Protein AF-A0A318JV17-F1 (afdb_monomer_lite)

Secondary structure (DSSP, 8-state):
---HHHHHS-SS----------TTGGGSTTS-SSPP----HHHHHHHHHHHHHHHHHHTT--------TT--THHHHHHHHHHHHHHHHHHHHHHHHHHHHHHHHHHHHHHHHHHHHHHHHHHHHHHHHHHHHHHH-TTS-HHHHHHHHHHHHHHHHHHHHHHHHHHHHHHHHHHHHHHHHHHHHHHHHHHHHHHTHHHHTSPPPPSS------HHHHHHHHHHHHHHTT--TTSPPPPEEETTEEE--SEEETTTTEEEEEE-SSBSGGGHHHHHHHHHHHHHTT-EEEEEEETTPBPPHHHHHHHHTTSSEEEEE--S--PPTT-------PPTT----GGG--TT---S----

Foldseek 3Di:
DDPPLCVQAPLDDDLFFPLDDAPQVVLQVVLAQADPPGGDLVVLLVLLVVLLVLLVVLPPDDDDDDDDPPDDQVVVLVVLLVVLVSVLSNLSSVLSNLSSVLSNVLSVLSVVLSVVLNVLSVVLVVVLVVLVVVLPDPPDDPVNNVVSVVVNVVSSNVSNVVNNVSVVVSVVSNVVSVVVSVVSVLVSLLSCQKNCQQQFQHGRAFLAFDDDDDPVSVVVLQCLLCVSNSAHQPDDFDWDDFPNDIATFSDQDPVSLETEHEDAGQECPVPLVNLVRVLVRSVVVSHAYEYEYAQNYHYDPSRVVCVVSVSYHYHHHNSDRLEDPPDDRDHDRDRVPDTADPQQSPSNGDHYGDDD

Radius of gyration: 26.36 Å; chains: 1; bounding box: 74×35×84 Å

pLDDT: mean 78.79, std 13.25, range [27.38, 96.31]

Organism: NCBI:txid228006

InterPro domains:
  IPR028903 Tox-REase-7 domain [PF15649] (222-302)

Structure (mmCIF, N/CA/C/O backbone):
data_AF-A0A318JV17-F1
#
_entry.id   AF-A0A318JV17-F1
#
loop_
_atom_site.group_PDB
_atom_site.id
_atom_site.type_symbol
_atom_site.label_atom_id
_atom_site.label_alt_id
_atom_site.label_comp_id
_atom_site.label_asym_id
_atom_site.label_entity_id
_atom_site.label_seq_id
_atom_site.pdbx_PDB_ins_code
_atom_site.Cartn_x
_atom_site.Cartn_y
_atom_site.Cartn_z
_atom_site.occupancy
_atom_site.B_iso_or_equiv
_atom_site.auth_seq_id
_atom_site.auth_comp_id
_atom_site.auth_asym_id
_atom_site.auth_atom_id
_atom_site.pdbx_PDB_model_num
ATOM 1 N N . MET A 1 1 ? 16.901 -18.834 -11.565 1.00 27.38 1 MET A N 1
ATOM 2 C CA . MET A 1 1 ? 16.534 -18.199 -12.847 1.00 27.38 1 MET A CA 1
ATOM 3 C C . MET A 1 1 ? 15.272 -17.386 -12.617 1.00 27.38 1 MET A C 1
ATOM 5 O O . MET A 1 1 ? 14.191 -17.953 -12.588 1.00 27.38 1 MET A O 1
ATOM 9 N N . THR A 1 2 ? 15.407 -16.090 -12.369 1.00 33.44 2 THR A N 1
ATOM 10 C CA . THR A 1 2 ? 14.304 -15.121 -12.347 1.00 33.44 2 THR A CA 1
ATOM 11 C C . THR A 1 2 ? 14.240 -14.525 -13.750 1.00 33.44 2 THR A C 1
ATOM 13 O O . THR A 1 2 ? 15.119 -13.755 -14.125 1.00 33.44 2 THR A O 1
ATOM 16 N N . SER A 1 3 ? 13.298 -14.969 -14.589 1.00 34.69 3 SER A N 1
ATOM 17 C CA . SER A 1 3 ? 13.118 -14.337 -15.902 1.00 34.69 3 SER A CA 1
ATOM 18 C C . SER A 1 3 ? 12.600 -12.911 -15.704 1.00 34.69 3 SER A C 1
ATOM 20 O O . SER A 1 3 ? 11.792 -12.668 -14.809 1.00 34.69 3 SER A O 1
ATOM 22 N N . LEU A 1 4 ? 13.032 -11.984 -16.564 1.00 31.88 4 LEU A N 1
ATOM 23 C CA . LEU A 1 4 ? 12.562 -10.589 -16.629 1.00 31.88 4 LEU A CA 1
ATOM 24 C C . LEU A 1 4 ? 11.020 -10.471 -16.579 1.00 31.88 4 LEU A C 1
ATOM 26 O O . LEU A 1 4 ? 10.471 -9.493 -16.086 1.00 31.88 4 LEU A O 1
ATOM 30 N N . GLN A 1 5 ? 10.333 -11.509 -17.063 1.00 34.00 5 GLN A N 1
ATOM 31 C CA . GLN A 1 5 ? 8.880 -11.657 -17.074 1.00 34.00 5 GLN A CA 1
ATOM 32 C C . GLN A 1 5 ? 8.249 -11.666 -15.667 1.00 34.00 5 GLN A C 1
ATOM 34 O O . GLN A 1 5 ? 7.179 -11.094 -15.493 1.00 34.00 5 GLN A O 1
ATOM 39 N N . TYR A 1 6 ? 8.911 -12.256 -14.659 1.00 31.22 6 TYR A N 1
ATOM 40 C CA . TYR A 1 6 ? 8.431 -12.249 -13.265 1.00 31.22 6 TYR A CA 1
ATOM 41 C C . TYR A 1 6 ? 8.595 -10.884 -12.585 1.00 31.22 6 TYR A C 1
ATOM 43 O O . TYR A 1 6 ? 7.881 -10.593 -11.631 1.00 31.22 6 TYR A O 1
ATOM 51 N N . SER A 1 7 ? 9.545 -10.065 -13.047 1.00 40.84 7 SER A N 1
ATOM 52 C CA . SER A 1 7 ? 9.836 -8.750 -12.463 1.00 40.84 7 SER A CA 1
ATOM 53 C C . SER A 1 7 ? 8.902 -7.647 -12.964 1.00 40.84 7 SER A C 1
ATOM 55 O O . SER A 1 7 ? 8.766 -6.635 -12.289 1.00 40.84 7 SER A O 1
ATOM 57 N N . LEU A 1 8 ? 8.263 -7.835 -14.124 1.00 42.41 8 LEU A N 1
ATOM 58 C CA . LEU A 1 8 ? 7.312 -6.874 -14.695 1.00 42.41 8 LEU A CA 1
ATOM 59 C C . LEU A 1 8 ? 5.854 -7.172 -14.320 1.00 42.41 8 LEU A C 1
ATOM 61 O O . LEU A 1 8 ? 5.025 -6.269 -14.374 1.00 42.41 8 LEU A O 1
ATOM 65 N N . HIS A 1 9 ? 5.540 -8.422 -13.965 1.00 52.94 9 HIS A N 1
ATOM 66 C CA . HIS A 1 9 ? 4.174 -8.886 -13.709 1.00 52.94 9 HIS A CA 1
ATOM 67 C C . HIS A 1 9 ? 4.145 -9.696 -12.406 1.00 52.94 9 HIS A C 1
ATOM 69 O O . HIS A 1 9 ? 4.484 -10.888 -12.413 1.00 52.94 9 HIS A O 1
ATOM 75 N N . PRO A 1 10 ? 3.810 -9.070 -11.265 1.00 53.72 10 PRO A N 1
ATOM 76 C CA . PRO A 1 10 ? 3.829 -9.749 -9.979 1.00 53.72 10 PRO A CA 1
ATOM 77 C C . PRO A 1 10 ? 2.825 -10.908 -9.973 1.00 53.72 10 PRO A C 1
ATOM 79 O O . PRO A 1 10 ? 1.622 -10.723 -10.065 1.00 53.72 10 PRO A O 1
ATOM 82 N N . THR A 1 11 ? 3.311 -12.141 -9.817 1.00 50.34 11 THR A N 1
ATOM 83 C CA . THR A 1 11 ? 2.451 -13.349 -9.763 1.00 50.34 11 THR A CA 1
ATOM 84 C C . THR A 1 11 ? 1.651 -13.478 -8.462 1.00 50.34 11 THR A C 1
ATOM 86 O O . THR A 1 11 ? 0.814 -14.370 -8.313 1.00 50.34 11 THR A O 1
ATOM 89 N N . ARG A 1 12 ? 1.917 -12.597 -7.492 1.00 54.53 12 ARG A N 1
ATOM 90 C CA . ARG A 1 12 ? 1.188 -12.466 -6.233 1.00 54.53 12 ARG A CA 1
ATOM 91 C C . ARG A 1 12 ? 0.927 -10.989 -5.995 1.00 54.53 12 ARG A C 1
ATOM 93 O O . ARG A 1 12 ? 1.867 -10.203 -5.950 1.00 54.53 12 ARG A O 1
ATOM 100 N N . LEU A 1 13 ? -0.343 -10.646 -5.838 1.00 63.69 13 LEU A N 1
ATOM 101 C CA . LEU A 1 13 ? -0.753 -9.307 -5.452 1.00 63.69 13 LEU A CA 1
ATOM 102 C C . LEU A 1 13 ? -0.471 -9.094 -3.970 1.00 63.69 13 LEU A C 1
ATOM 104 O O . LEU A 1 13 ? -0.583 -10.031 -3.176 1.00 63.69 13 LEU A O 1
ATOM 108 N N . CYS A 1 14 ? -0.103 -7.868 -3.608 1.00 60.28 14 CYS A N 1
ATOM 109 C CA . CYS A 1 14 ? 0.090 -7.495 -2.216 1.00 60.28 14 CYS A CA 1
ATOM 110 C C . CYS A 1 14 ? -1.239 -7.617 -1.462 1.00 60.28 14 CYS A C 1
ATOM 112 O O . CYS A 1 14 ? -2.188 -6.874 -1.698 1.00 60.28 14 CYS A O 1
ATOM 114 N N . ASN A 1 15 ? -1.289 -8.562 -0.538 1.00 64.19 15 ASN A N 1
ATOM 115 C CA . ASN A 1 15 ? -2.298 -8.702 0.496 1.00 64.19 15 ASN A CA 1
ATOM 116 C C . ASN A 1 15 ? -1.754 -8.021 1.757 1.00 64.19 15 ASN A C 1
ATOM 118 O O . ASN A 1 15 ? -0.864 -8.552 2.426 1.00 64.19 15 ASN A O 1
ATOM 122 N N . GLY A 1 16 ? -2.238 -6.796 1.990 1.00 60.03 16 GLY A N 1
ATOM 123 C CA . GLY A 1 16 ? -1.674 -5.866 2.971 1.00 60.03 16 GLY A CA 1
ATOM 124 C C . GLY A 1 16 ? -2.003 -6.196 4.425 1.00 60.03 16 GLY A C 1
ATOM 125 O O . GLY A 1 16 ? -1.169 -5.939 5.287 1.00 60.03 16 GLY A O 1
ATOM 126 N N . GLY A 1 17 ? -3.167 -6.794 4.684 1.00 71.00 17 GLY A N 1
ATOM 127 C CA . GLY A 1 17 ? -3.666 -7.101 6.025 1.00 71.00 17 GLY A CA 1
ATOM 128 C C . GLY A 1 17 ? -3.509 -8.564 6.437 1.00 71.00 17 GLY A C 1
ATOM 129 O O . GLY A 1 17 ? -3.300 -9.452 5.604 1.00 71.00 17 GLY A O 1
ATOM 130 N N . ILE A 1 18 ? -3.633 -8.808 7.738 1.00 78.31 18 ILE A N 1
ATOM 131 C CA . ILE A 1 18 ? -3.744 -10.141 8.346 1.00 78.31 18 ILE A CA 1
ATOM 132 C C . ILE A 1 18 ? -5.191 -10.478 8.734 1.00 78.31 18 ILE A C 1
ATOM 134 O O . ILE A 1 18 ? -5.446 -11.572 9.240 1.00 78.31 18 ILE A O 1
ATOM 138 N N . GLY A 1 19 ? -6.139 -9.569 8.475 1.00 74.62 19 GLY A N 1
ATOM 139 C CA . GLY A 1 19 ? -7.545 -9.727 8.831 1.00 74.62 19 GLY A CA 1
ATOM 140 C C . GLY A 1 19 ? -7.768 -9.702 10.339 1.00 74.62 19 GLY A C 1
ATOM 141 O O . GLY A 1 19 ? -8.712 -10.330 10.825 1.00 74.62 19 GLY A O 1
ATOM 142 N N . ASP A 1 20 ? -6.874 -9.050 11.087 1.00 81.00 20 ASP A N 1
ATOM 143 C CA . ASP A 1 20 ? -6.968 -8.986 12.538 1.00 81.00 20 ASP A CA 1
ATOM 144 C C . ASP A 1 20 ? -7.787 -7.789 13.015 1.00 81.00 20 ASP A C 1
ATOM 146 O O . ASP A 1 20 ? -8.029 -6.825 12.295 1.00 81.00 20 ASP A O 1
ATOM 150 N N . LEU A 1 21 ? -8.234 -7.871 14.262 1.00 84.06 21 LEU A N 1
ATOM 151 C CA . LEU A 1 21 ? -8.866 -6.775 14.975 1.00 84.06 21 LEU A CA 1
ATOM 152 C C . LEU A 1 21 ? -8.289 -6.770 16.394 1.00 84.06 21 LEU A C 1
ATOM 154 O O . LEU A 1 21 ? -8.067 -7.852 16.948 1.00 84.06 21 LEU A O 1
ATOM 158 N N . PRO A 1 22 ? -8.050 -5.604 17.015 1.00 86.50 22 PRO A N 1
ATOM 159 C CA . PRO A 1 22 ? -7.553 -5.563 18.378 1.00 86.50 22 PRO A CA 1
ATOM 160 C C . PRO A 1 22 ? -8.501 -6.273 19.333 1.00 86.50 22 PRO A C 1
ATOM 162 O O . PRO A 1 22 ? -9.722 -6.081 19.290 1.00 86.50 22 PRO A O 1
ATOM 165 N N . ASP A 1 23 ? -7.932 -7.023 20.273 1.00 84.81 23 ASP A N 1
ATOM 166 C CA . ASP A 1 23 ? -8.695 -7.497 21.417 1.00 84.81 23 ASP A CA 1
ATOM 167 C C . ASP A 1 23 ? -9.403 -6.309 22.080 1.00 84.81 23 ASP A C 1
ATOM 169 O O . ASP A 1 23 ? -8.802 -5.258 22.311 1.00 84.81 23 ASP A O 1
ATOM 173 N N . ARG A 1 24 ? -10.675 -6.497 22.442 1.00 92.38 24 ARG A N 1
ATOM 174 C CA . ARG A 1 24 ? -11.523 -5.479 23.090 1.00 92.38 24 ARG A CA 1
ATOM 175 C C . ARG A 1 24 ? -11.955 -4.318 22.192 1.00 92.38 24 ARG A C 1
ATOM 177 O O . ARG A 1 24 ? -12.486 -3.336 22.709 1.00 92.38 24 ARG A O 1
ATOM 184 N N . TRP A 1 25 ? -11.842 -4.445 20.867 1.00 91.12 25 TRP A N 1
ATOM 185 C CA . TRP A 1 25 ? -12.407 -3.464 19.928 1.00 91.12 25 TRP A CA 1
ATOM 186 C C . TRP A 1 25 ? -13.901 -3.176 20.173 1.00 91.12 25 TRP A C 1
ATOM 188 O O . TRP A 1 25 ? -14.344 -2.036 20.053 1.00 91.12 25 TRP A O 1
ATOM 198 N N . TYR A 1 26 ? -14.664 -4.174 20.644 1.00 91.12 26 TYR A N 1
ATOM 199 C CA . TYR A 1 26 ? -16.076 -4.029 21.038 1.00 91.12 26 TYR A CA 1
ATOM 200 C C . TYR A 1 26 ? -16.328 -2.922 22.080 1.00 91.12 26 TYR A C 1
ATOM 202 O O . TYR A 1 26 ? -17.452 -2.441 22.216 1.00 91.12 26 TYR A O 1
ATOM 210 N N . LEU A 1 27 ? -15.311 -2.503 22.846 1.00 91.88 27 LEU A N 1
ATOM 211 C CA . LEU A 1 27 ? -15.448 -1.417 23.819 1.00 91.88 27 LEU A CA 1
ATOM 212 C C . LEU A 1 27 ? -15.689 -0.064 23.158 1.00 91.88 27 LEU A C 1
ATOM 214 O O . LEU A 1 27 ? -16.311 0.796 23.782 1.00 91.88 27 LEU A O 1
ATOM 218 N N . ILE A 1 28 ? -15.206 0.115 21.931 1.00 93.12 28 ILE A N 1
ATOM 219 C CA . ILE A 1 28 ? -15.276 1.372 21.186 1.00 93.12 28 ILE A CA 1
ATOM 220 C C . ILE A 1 28 ? -16.127 1.252 19.920 1.00 93.12 28 ILE A C 1
ATOM 222 O O . ILE A 1 28 ? -16.184 2.193 19.136 1.00 93.12 28 ILE A O 1
ATOM 226 N N . GLU A 1 29 ? -16.815 0.129 19.713 1.00 89.31 29 GLU A N 1
ATOM 227 C CA . GLU A 1 29 ? -17.660 -0.082 18.538 1.00 89.31 29 GLU A CA 1
ATOM 228 C C . GLU A 1 29 ? -18.720 1.029 18.423 1.00 89.31 29 GLU A C 1
ATOM 230 O O . GLU A 1 29 ? -19.383 1.393 19.403 1.00 89.31 29 GLU A O 1
ATOM 235 N N . GLY A 1 30 ? -18.809 1.635 17.234 1.00 88.06 30 GLY A N 1
ATOM 236 C CA . GLY A 1 30 ? -19.649 2.809 16.968 1.00 88.06 30 GLY A CA 1
ATOM 237 C C . GLY A 1 30 ? -19.140 4.136 17.555 1.00 88.06 30 GLY A C 1
ATOM 238 O O . GLY A 1 30 ? -19.854 5.134 17.487 1.00 88.06 30 GLY A O 1
ATOM 239 N N . ARG A 1 31 ? -17.934 4.166 18.140 1.00 90.38 31 ARG A N 1
ATOM 240 C CA . ARG A 1 31 ? -17.317 5.343 18.794 1.00 90.38 31 ARG A CA 1
ATOM 241 C C . ARG A 1 31 ? -15.971 5.752 18.185 1.00 90.38 31 ARG A C 1
ATOM 243 O O . ARG A 1 31 ? -15.306 6.625 18.735 1.00 90.38 31 ARG A O 1
ATOM 250 N N . HIS A 1 32 ? -15.587 5.134 17.073 1.00 87.50 32 HIS A N 1
ATOM 251 C CA . HIS A 1 32 ? -14.411 5.468 16.270 1.00 87.50 32 HIS A CA 1
ATOM 252 C C . HIS A 1 32 ? -14.851 5.844 14.848 1.00 87.50 32 HIS A C 1
ATOM 254 O O . HIS A 1 32 ? -15.925 5.440 14.390 1.00 87.50 32 HIS A O 1
ATOM 260 N N . LYS A 1 33 ? -14.037 6.634 14.152 1.00 85.06 33 LYS A N 1
ATOM 261 C CA . LYS A 1 33 ? -14.251 7.062 12.762 1.00 85.06 33 LYS A CA 1
ATOM 262 C C . LYS A 1 33 ? -13.307 6.366 11.792 1.00 85.06 33 LYS A C 1
ATOM 264 O O . LYS A 1 33 ? -13.679 6.169 10.639 1.00 85.06 33 LYS A O 1
ATOM 269 N N . LYS A 1 34 ? -12.094 6.031 12.234 1.00 80.12 34 LYS A N 1
ATOM 270 C CA . LYS A 1 34 ? -11.082 5.370 11.408 1.00 80.12 34 LYS A CA 1
ATOM 271 C C . LYS A 1 34 ? -11.234 3.854 11.475 1.00 80.12 34 LYS A C 1
ATOM 273 O O . LYS A 1 34 ? -11.644 3.303 12.499 1.00 80.12 34 LYS A O 1
ATOM 278 N N . ALA A 1 35 ? -10.950 3.191 10.357 1.00 80.56 35 ALA A N 1
ATOM 279 C CA . ALA A 1 35 ? -10.860 1.740 10.312 1.00 80.56 35 ALA A CA 1
ATOM 280 C C . ALA A 1 35 ? -9.590 1.279 11.036 1.00 80.56 35 ALA A C 1
ATOM 282 O O . ALA A 1 35 ? -8.613 2.020 11.128 1.00 80.56 35 ALA A O 1
ATOM 283 N N . TRP A 1 36 ? -9.609 0.051 11.549 1.00 84.69 36 TRP A N 1
ATOM 284 C CA . TRP A 1 36 ? -8.402 -0.560 12.086 1.00 84.69 36 TRP A CA 1
ATOM 285 C C . TRP A 1 36 ? -7.315 -0.628 11.006 1.00 84.69 36 TRP A C 1
ATOM 287 O O . TRP A 1 36 ? -7.599 -0.988 9.863 1.00 84.69 36 TRP A O 1
ATOM 297 N N . ALA A 1 37 ? -6.079 -0.299 11.381 1.00 80.50 37 ALA A N 1
ATOM 298 C CA . ALA A 1 37 ? -4.914 -0.415 10.514 1.00 80.50 37 ALA A CA 1
ATOM 299 C C . ALA A 1 37 ? -4.509 -1.890 10.367 1.00 80.50 37 ALA A C 1
ATOM 301 O O . ALA A 1 37 ? -3.510 -2.327 10.941 1.00 80.50 37 ALA A O 1
ATOM 302 N N . ASP A 1 38 ? -5.318 -2.670 9.648 1.00 79.06 38 ASP A N 1
ATOM 303 C CA . ASP A 1 38 ? -5.042 -4.072 9.335 1.00 79.06 38 ASP A CA 1
ATOM 304 C C . ASP A 1 38 ? -3.830 -4.163 8.401 1.00 79.06 38 ASP A C 1
ATOM 306 O O . ASP A 1 38 ? -3.926 -3.928 7.193 1.00 79.06 38 ASP A O 1
ATOM 310 N N . CYS A 1 39 ? -2.667 -4.465 8.980 1.00 81.94 39 CYS A N 1
ATOM 311 C CA . CYS A 1 39 ? -1.420 -4.593 8.249 1.00 81.94 39 CYS A CA 1
ATOM 312 C C . CYS A 1 39 ? -0.541 -5.730 8.783 1.00 81.94 39 CYS A C 1
ATOM 314 O O . CYS A 1 39 ? -0.502 -6.020 9.982 1.00 81.94 39 CYS A O 1
ATOM 316 N N . ASP A 1 40 ? 0.200 -6.358 7.873 1.00 86.44 40 ASP A N 1
ATOM 317 C CA . ASP A 1 40 ? 1.237 -7.337 8.192 1.00 86.44 40 ASP A CA 1
ATOM 318 C C . ASP A 1 40 ? 2.603 -6.640 8.310 1.00 86.44 40 ASP A C 1
ATOM 320 O O . ASP A 1 40 ? 3.353 -6.520 7.337 1.00 86.44 40 ASP A O 1
ATOM 324 N N . THR A 1 41 ? 2.935 -6.162 9.513 1.00 89.88 41 THR A N 1
ATOM 325 C CA . THR A 1 41 ? 4.211 -5.469 9.784 1.00 89.88 41 THR A CA 1
ATOM 326 C C . THR A 1 41 ? 5.429 -6.334 9.456 1.00 89.88 41 THR A C 1
ATOM 328 O O . THR A 1 41 ? 6.449 -5.808 9.015 1.00 89.88 41 THR A O 1
ATOM 331 N N . GLY A 1 42 ? 5.313 -7.660 9.580 1.00 88.56 42 GLY A N 1
ATOM 332 C CA . GLY A 1 42 ? 6.370 -8.600 9.215 1.00 88.56 42 GLY A CA 1
ATOM 333 C C . GLY A 1 42 ? 6.639 -8.630 7.711 1.00 88.56 42 GLY A C 1
ATOM 334 O O . GLY A 1 42 ? 7.797 -8.622 7.296 1.00 88.56 42 GLY A O 1
ATOM 335 N N . LYS A 1 43 ? 5.593 -8.612 6.876 1.00 87.06 43 LYS A N 1
ATOM 336 C CA . LYS A 1 43 ? 5.755 -8.501 5.415 1.00 87.06 43 LYS A CA 1
ATOM 337 C C . LYS A 1 43 ? 6.301 -7.143 4.988 1.00 87.06 43 LYS A C 1
ATOM 339 O O . LYS A 1 43 ? 7.105 -7.095 4.059 1.00 87.06 43 LYS A O 1
ATOM 344 N N . ILE A 1 44 ? 5.883 -6.057 5.640 1.00 87.50 44 ILE A N 1
ATOM 345 C CA . ILE A 1 44 ? 6.407 -4.713 5.345 1.00 87.50 44 ILE A CA 1
ATOM 346 C C . ILE A 1 44 ? 7.912 -4.666 5.658 1.00 87.50 44 ILE A C 1
ATOM 348 O O . ILE A 1 44 ? 8.706 -4.221 4.829 1.00 87.50 44 ILE A O 1
ATOM 352 N N . GLU A 1 45 ? 8.325 -5.222 6.797 1.00 90.62 45 GLU A N 1
ATOM 353 C CA . GLU A 1 45 ? 9.737 -5.344 7.172 1.00 90.62 45 GLU A CA 1
ATOM 354 C C . GLU A 1 45 ? 10.513 -6.279 6.225 1.00 90.62 45 GLU A C 1
ATOM 356 O O . GLU A 1 45 ? 11.640 -5.994 5.820 1.00 90.62 45 GLU A O 1
ATOM 361 N N . GLN A 1 46 ? 9.901 -7.376 5.774 1.00 89.31 46 GLN A N 1
ATOM 362 C CA . GLN A 1 46 ? 10.509 -8.234 4.758 1.00 89.31 46 GLN A CA 1
ATOM 363 C C . GLN A 1 46 ? 10.730 -7.483 3.435 1.00 89.31 46 GLN A C 1
ATOM 365 O O . GLN A 1 46 ? 11.780 -7.644 2.808 1.00 89.31 46 GLN A O 1
ATOM 370 N N . ALA A 1 47 ? 9.774 -6.652 3.011 1.00 85.00 47 ALA A N 1
ATOM 371 C CA . ALA A 1 47 ? 9.927 -5.810 1.829 1.00 85.00 47 ALA A CA 1
ATOM 372 C C . ALA A 1 47 ? 11.091 -4.823 2.001 1.00 85.00 47 ALA A C 1
ATOM 374 O O . ALA A 1 47 ? 11.919 -4.707 1.095 1.00 85.00 47 ALA A O 1
ATOM 375 N N . SER A 1 48 ? 11.223 -4.205 3.183 1.00 87.69 48 SER A N 1
ATOM 376 C CA . SER A 1 48 ? 12.384 -3.376 3.535 1.00 87.69 48 SER A CA 1
ATOM 377 C C . SER A 1 48 ? 13.702 -4.113 3.290 1.00 87.69 48 SER A C 1
ATOM 379 O O . SER A 1 48 ? 14.576 -3.612 2.578 1.00 87.69 48 SER A O 1
ATOM 381 N N . GLN A 1 49 ? 13.829 -5.335 3.809 1.00 91.88 49 GLN A N 1
ATOM 382 C CA . GLN A 1 49 ? 15.043 -6.141 3.668 1.00 91.88 49 GLN A CA 1
ATOM 383 C C . GLN A 1 49 ? 15.325 -6.519 2.211 1.00 91.88 49 GLN A C 1
ATOM 385 O O . GLN A 1 49 ? 16.480 -6.524 1.782 1.00 91.88 49 GLN A O 1
ATOM 390 N N . MET A 1 50 ? 14.285 -6.817 1.427 1.00 87.75 50 MET A N 1
ATOM 391 C CA . MET A 1 50 ? 14.427 -7.126 0.003 1.00 87.75 50 MET A CA 1
ATOM 392 C C . MET A 1 50 ? 14.916 -5.914 -0.797 1.00 87.75 50 MET A C 1
ATOM 394 O O . MET A 1 50 ? 15.844 -6.057 -1.595 1.00 87.75 50 MET A O 1
ATOM 398 N N . PHE A 1 51 ? 14.356 -4.728 -0.551 1.00 85.50 51 PHE A N 1
ATOM 399 C CA . PHE A 1 51 ? 14.811 -3.489 -1.186 1.00 85.50 51 PHE A CA 1
ATOM 400 C C . PHE A 1 51 ? 16.228 -3.093 -0.743 1.00 85.50 51 PHE A C 1
ATOM 402 O O . PHE A 1 51 ? 17.046 -2.691 -1.573 1.00 85.50 51 PHE A O 1
ATOM 409 N N . GLY A 1 52 ? 16.563 -3.271 0.536 1.00 87.88 52 GLY A N 1
ATOM 410 C CA . GLY A 1 52 ? 17.904 -2.991 1.059 1.00 87.88 52 GLY A CA 1
ATOM 411 C C . GLY A 1 52 ? 18.957 -3.938 0.480 1.00 87.88 52 GLY A C 1
ATOM 412 O O . GLY A 1 52 ? 20.060 -3.520 0.113 1.00 87.88 52 GLY A O 1
ATOM 413 N N . LYS A 1 53 ? 18.596 -5.216 0.310 1.00 88.44 53 LYS A N 1
ATOM 414 C CA . LYS A 1 53 ? 19.439 -6.195 -0.377 1.00 88.44 53 LYS A CA 1
ATOM 415 C C . LYS A 1 53 ? 19.647 -5.830 -1.843 1.00 88.44 53 LYS A C 1
ATOM 417 O O . LYS A 1 53 ? 20.791 -5.816 -2.280 1.00 88.44 53 LYS A O 1
ATOM 422 N N . PHE A 1 54 ? 18.578 -5.507 -2.576 1.00 84.62 54 PHE A N 1
ATOM 423 C CA . PHE A 1 54 ? 18.690 -5.072 -3.970 1.00 84.62 54 PHE A CA 1
ATOM 424 C C . PHE A 1 54 ? 19.643 -3.878 -4.094 1.00 84.62 54 PHE A C 1
ATOM 426 O O . PHE A 1 54 ? 20.570 -3.921 -4.895 1.00 84.62 54 PHE A O 1
ATOM 433 N N . SER A 1 55 ? 19.480 -2.857 -3.246 1.00 85.31 55 SER A N 1
ATOM 434 C CA . SER A 1 55 ? 20.393 -1.710 -3.218 1.00 85.31 55 SER A CA 1
ATOM 435 C C . SER A 1 55 ? 21.846 -2.146 -2.995 1.00 85.31 55 SER A C 1
ATOM 437 O O . SER A 1 55 ? 22.750 -1.763 -3.727 1.00 85.31 55 SER A O 1
ATOM 439 N N . THR A 1 56 ? 22.092 -3.026 -2.026 1.00 86.44 56 THR A N 1
ATOM 440 C CA . THR A 1 56 ? 23.454 -3.490 -1.725 1.00 86.44 56 THR A CA 1
ATOM 441 C C . THR A 1 56 ? 24.076 -4.291 -2.873 1.00 86.44 56 THR A C 1
ATOM 443 O O . THR A 1 56 ? 25.254 -4.096 -3.172 1.00 86.44 56 THR A O 1
ATOM 446 N N . ASP A 1 57 ? 23.299 -5.161 -3.523 1.00 84.56 57 ASP A N 1
ATOM 447 C CA . ASP A 1 57 ? 23.767 -6.037 -4.604 1.00 84.56 57 ASP A CA 1
ATOM 448 C C . ASP A 1 57 ? 24.197 -5.244 -5.857 1.00 84.56 57 ASP A C 1
ATOM 450 O O . ASP A 1 57 ? 25.074 -5.695 -6.597 1.00 84.56 57 ASP A O 1
ATOM 454 N N . PHE A 1 58 ? 23.618 -4.059 -6.083 1.00 77.94 58 PHE A N 1
ATOM 455 C CA . PHE A 1 58 ? 23.903 -3.208 -7.248 1.00 77.94 58 PHE A CA 1
ATOM 456 C C . PHE A 1 58 ? 24.725 -1.951 -6.934 1.00 77.94 58 PHE A C 1
ATOM 458 O O . PHE A 1 58 ? 25.127 -1.229 -7.849 1.00 77.94 58 PHE A O 1
ATOM 465 N N . LYS A 1 59 ? 25.064 -1.718 -5.664 1.00 72.06 59 LYS A N 1
ATOM 466 C CA . LYS A 1 59 ? 25.887 -0.580 -5.253 1.00 72.06 59 LYS A CA 1
ATOM 467 C C . LYS A 1 59 ? 27.316 -0.703 -5.780 1.00 72.06 59 LYS A C 1
ATOM 469 O O . LYS A 1 59 ? 27.982 -1.718 -5.579 1.00 72.06 59 LYS A O 1
ATOM 474 N N . ASN A 1 60 ? 27.836 0.374 -6.369 1.00 70.88 60 ASN A N 1
ATOM 475 C CA . ASN A 1 60 ? 29.215 0.463 -6.869 1.00 70.88 60 ASN A CA 1
ATOM 476 C C . ASN A 1 60 ? 29.583 -0.593 -7.930 1.00 70.88 60 ASN A C 1
ATOM 478 O O . ASN A 1 60 ? 30.762 -0.946 -8.058 1.00 70.88 60 ASN A O 1
ATOM 482 N N . VAL A 1 61 ? 28.620 -1.114 -8.694 1.00 76.88 61 VAL A N 1
ATOM 483 C CA . VAL A 1 61 ? 28.950 -1.971 -9.839 1.00 76.88 61 VAL A CA 1
ATOM 484 C C . VAL A 1 61 ? 29.718 -1.125 -10.856 1.00 76.88 61 VAL A C 1
ATOM 486 O O . VAL A 1 61 ? 29.211 -0.142 -11.384 1.00 76.88 61 VAL A O 1
ATOM 489 N N . GLN A 1 62 ? 30.975 -1.490 -11.112 1.00 71.75 62 GLN A N 1
ATOM 490 C CA . GLN A 1 62 ? 31.857 -0.758 -12.021 1.00 71.75 62 GLN A CA 1
ATOM 491 C C . GLN A 1 62 ? 32.219 -1.607 -13.231 1.00 71.75 62 GLN A C 1
ATOM 493 O O . GLN A 1 62 ? 32.655 -2.755 -13.102 1.00 71.75 62 GLN A O 1
ATOM 498 N N . LEU A 1 63 ? 32.134 -1.003 -14.415 1.00 71.12 63 LEU A N 1
ATOM 499 C CA . LEU A 1 63 ? 32.691 -1.582 -15.626 1.00 71.12 63 LEU A CA 1
ATOM 500 C C . LEU A 1 63 ? 34.200 -1.319 -15.653 1.00 71.12 63 LEU A C 1
ATOM 502 O O . LEU A 1 63 ? 34.645 -0.183 -15.812 1.00 71.12 63 LEU A O 1
ATOM 506 N N . LYS A 1 64 ? 35.007 -2.374 -15.533 1.00 70.88 64 LYS A N 1
ATOM 507 C CA . LYS A 1 64 ? 36.449 -2.287 -15.786 1.00 70.88 64 LYS A CA 1
ATOM 508 C C . LYS A 1 64 ? 36.723 -2.629 -17.242 1.00 70.88 64 LYS A C 1
ATOM 510 O O . LYS A 1 64 ? 36.942 -3.789 -17.577 1.00 70.88 64 LYS A O 1
ATOM 515 N N . CYS A 1 65 ? 36.733 -1.613 -18.097 1.00 63.72 65 CYS A N 1
ATOM 516 C CA . CYS A 1 65 ? 37.188 -1.755 -19.475 1.00 63.72 65 CYS A CA 1
ATOM 517 C C . CYS A 1 65 ? 38.505 -0.993 -19.663 1.00 63.72 65 CYS A C 1
ATOM 519 O O . CYS A 1 65 ? 38.494 0.235 -19.580 1.00 63.72 65 CYS A O 1
ATOM 521 N N . PRO A 1 66 ? 39.638 -1.676 -19.903 1.00 64.50 66 PRO A N 1
ATOM 522 C CA . PRO A 1 66 ? 40.868 -0.993 -20.287 1.00 64.50 66 PRO A CA 1
ATOM 523 C C . PRO A 1 66 ? 40.667 -0.270 -21.628 1.00 64.50 66 PRO A C 1
ATOM 525 O O . PRO A 1 66 ? 40.049 -0.819 -22.539 1.00 64.50 66 PRO A O 1
ATOM 528 N N . ASN A 1 67 ? 41.179 0.959 -21.741 1.00 63.53 67 ASN A N 1
ATOM 529 C CA . ASN A 1 67 ? 41.217 1.682 -23.013 1.00 63.53 67 ASN A CA 1
ATOM 530 C C . ASN A 1 67 ? 42.255 1.027 -23.926 1.00 63.53 67 ASN A C 1
ATOM 532 O O . ASN A 1 67 ? 43.428 0.948 -23.554 1.00 63.53 67 ASN A O 1
ATOM 536 N N . ASN A 1 68 ? 41.837 0.599 -25.116 1.00 70.81 68 ASN A N 1
ATOM 537 C CA . ASN A 1 68 ? 42.734 0.124 -26.160 1.00 70.81 68 ASN A CA 1
ATOM 538 C C . ASN A 1 68 ? 42.615 1.055 -27.382 1.00 70.81 68 ASN A C 1
ATOM 540 O O . ASN A 1 68 ? 41.526 1.166 -27.932 1.00 70.81 68 ASN A O 1
ATOM 544 N N . PRO A 1 69 ? 43.688 1.743 -27.811 1.00 68.25 69 PRO A N 1
ATOM 545 C CA . PRO A 1 69 ? 43.635 2.653 -28.958 1.00 68.25 69 PRO A CA 1
ATOM 546 C C . PRO A 1 69 ? 43.338 1.958 -30.300 1.00 68.25 69 PRO A C 1
ATOM 548 O O . PRO A 1 69 ? 42.886 2.634 -31.219 1.00 68.25 69 PRO A O 1
ATOM 551 N N . ASP A 1 70 ? 43.528 0.635 -30.395 1.00 77.38 70 ASP A N 1
ATOM 552 C CA . ASP A 1 70 ? 43.266 -0.172 -31.601 1.00 77.38 70 ASP A CA 1
ATOM 553 C C . ASP A 1 70 ? 41.932 -0.947 -31.532 1.00 77.38 70 ASP A C 1
ATOM 555 O O . ASP A 1 70 ? 41.763 -1.994 -32.164 1.00 77.38 70 ASP A O 1
ATOM 559 N N . GLU A 1 71 ? 40.982 -0.503 -30.705 1.00 75.62 71 GLU A N 1
ATOM 560 C CA . GLU A 1 71 ? 39.716 -1.214 -30.528 1.00 75.62 71 GLU A CA 1
ATOM 561 C C . GLU A 1 71 ? 38.728 -1.012 -31.695 1.00 75.62 71 GLU A C 1
ATOM 563 O O . GLU A 1 71 ? 38.631 0.091 -32.238 1.00 75.62 71 GLU A O 1
ATOM 568 N N . PRO A 1 72 ? 37.967 -2.058 -32.085 1.00 79.56 72 PRO A N 1
ATOM 569 C CA . PRO A 1 72 ? 36.895 -1.932 -33.073 1.00 79.56 72 PRO A CA 1
ATOM 570 C C . PRO A 1 72 ? 35.876 -0.850 -32.690 1.00 79.56 72 PRO A C 1
ATOM 572 O O . PRO A 1 72 ? 35.599 -0.669 -31.506 1.00 79.56 72 P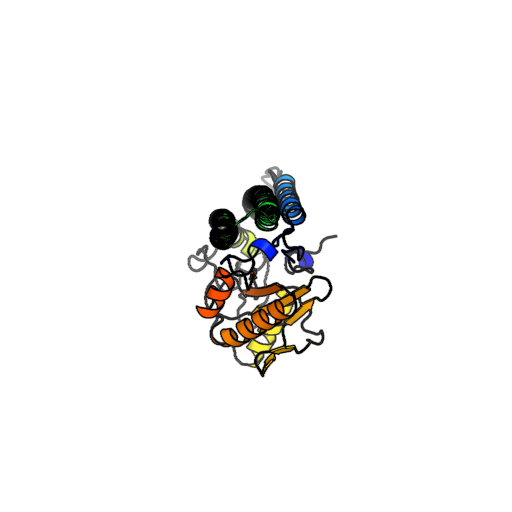RO A O 1
ATOM 575 N N . GLU A 1 73 ? 35.258 -0.199 -33.682 1.00 73.00 73 GLU A N 1
ATOM 576 C CA . GLU A 1 73 ? 34.272 0.888 -33.494 1.00 73.00 73 GLU A CA 1
ATOM 577 C C . GLU A 1 73 ? 33.105 0.501 -32.559 1.00 73.00 73 GLU A C 1
ATOM 579 O O . GLU A 1 73 ? 32.595 1.334 -31.807 1.00 73.00 73 GLU A O 1
ATOM 584 N N . ASP A 1 74 ? 32.747 -0.786 -32.523 1.00 75.62 74 ASP A N 1
ATOM 585 C CA . ASP A 1 74 ? 31.681 -1.330 -31.677 1.00 75.62 74 ASP A CA 1
ATOM 586 C C . ASP A 1 74 ? 32.044 -1.342 -30.177 1.00 75.62 74 ASP A C 1
ATOM 588 O O . ASP A 1 74 ? 31.165 -1.295 -29.315 1.00 75.62 74 ASP A O 1
ATOM 592 N N . VAL A 1 75 ? 33.335 -1.399 -29.826 1.00 77.69 75 VAL A N 1
ATOM 593 C CA . VAL A 1 75 ? 33.796 -1.509 -28.430 1.00 77.69 75 VAL A CA 1
ATOM 594 C C . VAL A 1 75 ? 33.516 -0.225 -27.630 1.00 77.69 75 VAL A C 1
ATOM 596 O O . VAL A 1 75 ? 32.928 -0.331 -26.547 1.00 77.69 75 VAL A O 1
ATOM 599 N N . PRO A 1 76 ? 33.828 0.988 -28.131 1.00 75.88 76 PRO A N 1
ATOM 600 C CA . PRO A 1 76 ? 33.377 2.239 -27.529 1.00 75.88 76 PRO A CA 1
ATOM 601 C C . PRO A 1 76 ? 31.852 2.337 -27.388 1.00 75.88 76 PRO A C 1
ATOM 603 O O . PRO A 1 76 ? 31.374 2.838 -26.369 1.00 75.88 76 PRO A O 1
ATOM 606 N N . MET A 1 77 ? 31.084 1.839 -28.369 1.00 76.69 77 MET A N 1
ATOM 607 C CA . MET A 1 77 ? 29.613 1.837 -28.324 1.00 76.69 77 MET A CA 1
ATOM 608 C C . MET A 1 77 ? 29.083 0.954 -27.191 1.00 76.69 77 MET A C 1
ATOM 610 O O . MET A 1 77 ? 28.258 1.388 -26.387 1.00 76.69 77 MET A O 1
ATOM 614 N N . ILE A 1 78 ? 29.603 -0.270 -27.079 1.00 79.31 78 ILE A N 1
ATOM 615 C CA . ILE A 1 78 ? 29.253 -1.207 -26.006 1.00 79.31 78 ILE A CA 1
ATOM 616 C C . ILE A 1 78 ? 29.649 -0.630 -24.642 1.00 79.31 78 ILE A C 1
ATOM 618 O O . ILE A 1 78 ? 28.870 -0.714 -23.694 1.00 79.31 78 ILE A O 1
ATOM 622 N N . ARG A 1 79 ? 30.828 -0.001 -24.535 1.00 79.19 79 ARG A N 1
ATOM 623 C CA . ARG A 1 79 ? 31.289 0.644 -23.296 1.00 79.19 79 ARG A CA 1
ATOM 624 C C . ARG A 1 79 ? 30.364 1.786 -22.874 1.00 79.19 79 ARG A C 1
ATOM 626 O O . ARG A 1 79 ? 30.036 1.881 -21.694 1.00 79.19 79 ARG A O 1
ATOM 633 N N . ALA A 1 80 ? 29.930 2.623 -23.815 1.00 77.81 80 ALA A N 1
ATOM 634 C CA . ALA A 1 80 ? 28.990 3.707 -23.544 1.00 77.81 80 ALA A CA 1
ATOM 635 C C . ALA A 1 80 ? 27.625 3.169 -23.082 1.00 77.81 80 ALA A C 1
ATOM 637 O O . ALA A 1 80 ? 27.122 3.604 -22.049 1.00 77.81 80 ALA A O 1
ATOM 638 N N . ALA A 1 81 ? 27.073 2.169 -23.778 1.00 77.50 81 ALA A N 1
ATOM 639 C CA . ALA A 1 81 ? 25.806 1.536 -23.409 1.00 77.50 81 ALA A CA 1
ATOM 640 C C . ALA A 1 81 ? 25.866 0.849 -22.033 1.00 77.50 81 ALA A C 1
ATOM 642 O O . ALA A 1 81 ? 24.940 0.967 -21.231 1.00 77.50 81 ALA A O 1
ATOM 643 N N . ALA A 1 82 ? 26.977 0.173 -21.732 1.00 81.38 82 ALA A N 1
ATOM 644 C CA . ALA A 1 82 ? 27.221 -0.403 -20.417 1.00 81.38 82 ALA A CA 1
ATOM 645 C C . ALA A 1 82 ? 27.349 0.682 -19.334 1.00 81.38 82 ALA A C 1
ATOM 647 O O . ALA A 1 82 ? 26.817 0.508 -18.245 1.00 81.38 82 ALA A O 1
ATOM 648 N N . GLY A 1 83 ? 27.988 1.817 -19.635 1.00 79.56 83 GLY A N 1
ATOM 649 C CA . GLY A 1 83 ? 28.026 2.980 -18.746 1.00 79.56 83 GLY A CA 1
ATOM 650 C C . GLY A 1 83 ? 26.631 3.524 -18.425 1.00 79.56 83 GLY A C 1
ATOM 651 O O . GLY A 1 83 ? 26.309 3.697 -17.256 1.00 79.56 83 GLY A O 1
ATOM 652 N N . SER A 1 84 ? 25.779 3.707 -19.439 1.00 78.00 84 SER A N 1
ATOM 653 C CA . SER A 1 84 ? 24.382 4.136 -19.263 1.00 78.00 84 SER A CA 1
ATOM 654 C C . SER A 1 84 ? 23.565 3.156 -18.417 1.00 78.00 84 SER A C 1
ATOM 656 O O . SER A 1 84 ? 22.813 3.578 -17.541 1.00 78.00 84 SER A O 1
ATOM 658 N N . LEU A 1 85 ? 23.745 1.847 -18.627 1.00 80.75 85 LEU A N 1
ATOM 659 C CA . LEU A 1 85 ? 23.129 0.824 -17.781 1.00 80.75 85 LEU A CA 1
ATOM 660 C C . LEU A 1 85 ? 23.588 0.945 -16.323 1.00 80.75 85 LEU A C 1
ATOM 662 O O . LEU A 1 85 ? 22.761 0.841 -15.423 1.00 80.75 85 LEU A O 1
ATOM 666 N N . LEU A 1 86 ? 24.883 1.164 -16.082 1.00 82.12 86 LEU A N 1
ATOM 667 C CA . LEU A 1 86 ? 25.412 1.314 -14.726 1.00 82.12 86 LEU A CA 1
ATOM 668 C C . LEU A 1 86 ? 24.901 2.573 -14.028 1.00 82.12 86 LEU A C 1
ATOM 670 O O . LEU A 1 86 ? 24.590 2.492 -12.848 1.00 82.12 86 LEU A O 1
ATOM 674 N N . THR A 1 87 ? 24.761 3.696 -14.739 1.00 79.00 87 THR A N 1
ATOM 675 C CA . THR A 1 87 ? 24.134 4.907 -14.186 1.00 79.00 87 THR A CA 1
ATOM 676 C C . THR A 1 87 ? 22.693 4.628 -13.766 1.00 79.00 87 THR A C 1
ATOM 678 O O . THR A 1 87 ? 22.357 4.819 -12.604 1.00 79.00 87 THR A O 1
ATOM 681 N N . ALA A 1 88 ? 21.878 4.053 -14.657 1.00 76.88 88 ALA A N 1
ATOM 682 C CA . ALA A 1 88 ? 20.498 3.705 -14.319 1.00 76.88 88 ALA A CA 1
ATOM 683 C C . ALA A 1 88 ? 20.406 2.696 -13.157 1.00 76.88 88 ALA A C 1
ATOM 685 O O . ALA A 1 88 ? 19.498 2.782 -12.334 1.00 76.88 88 ALA A O 1
ATOM 686 N N . LEU A 1 89 ? 21.334 1.735 -13.073 1.00 80.25 89 LEU A N 1
ATOM 687 C CA . LEU A 1 89 ? 21.397 0.795 -11.951 1.00 80.25 89 LEU A CA 1
ATOM 688 C C . LEU A 1 89 ? 21.762 1.483 -10.632 1.00 80.25 89 LEU A C 1
ATOM 690 O O . LEU A 1 89 ? 21.192 1.113 -9.610 1.00 80.25 89 LEU A O 1
ATOM 694 N N . ASP A 1 90 ? 22.662 2.468 -10.641 1.00 81.56 90 ASP A N 1
ATOM 695 C CA . ASP A 1 90 ? 23.026 3.241 -9.447 1.00 81.56 90 ASP A CA 1
ATOM 696 C C . ASP A 1 90 ? 21.831 4.069 -8.940 1.00 81.56 90 ASP A C 1
ATOM 698 O O . ASP A 1 90 ? 21.506 4.017 -7.752 1.00 81.56 90 ASP A O 1
ATOM 702 N N . ASP A 1 91 ? 21.088 4.718 -9.843 1.00 75.88 91 ASP A N 1
ATOM 703 C CA . ASP A 1 91 ? 19.895 5.505 -9.497 1.00 75.88 91 ASP A CA 1
ATOM 704 C C . ASP A 1 91 ? 18.755 4.623 -8.959 1.00 75.88 91 ASP A C 1
ATOM 706 O O . ASP A 1 91 ? 18.141 4.927 -7.931 1.00 75.88 91 ASP A O 1
ATOM 710 N N . VAL A 1 92 ? 18.492 3.477 -9.601 1.00 77.00 92 VAL A N 1
ATOM 711 C CA . VAL A 1 92 ? 17.492 2.504 -9.122 1.00 77.00 92 VAL A CA 1
ATOM 712 C C . VAL A 1 92 ? 17.939 1.863 -7.803 1.00 77.00 92 VAL A C 1
ATOM 714 O O . VAL A 1 92 ? 17.111 1.615 -6.925 1.00 77.00 92 VAL A O 1
ATOM 717 N N . SER A 1 93 ? 19.240 1.631 -7.618 1.00 81.94 93 SER A N 1
ATOM 718 C CA . SER A 1 93 ? 19.811 1.152 -6.357 1.00 81.94 93 SER A CA 1
ATOM 719 C C . SER A 1 93 ? 19.614 2.169 -5.229 1.00 81.94 93 SER A C 1
ATOM 721 O O . SER A 1 93 ? 19.187 1.801 -4.131 1.00 81.94 93 SER A O 1
ATOM 723 N N . ALA A 1 94 ? 19.871 3.453 -5.488 1.00 79.69 94 ALA A N 1
ATOM 724 C CA . ALA A 1 94 ? 19.619 4.531 -4.537 1.00 79.69 94 ALA A CA 1
ATOM 725 C C . ALA A 1 94 ? 18.125 4.636 -4.199 1.00 79.69 94 ALA A C 1
ATOM 727 O O . ALA A 1 94 ? 17.759 4.711 -3.027 1.00 79.69 94 ALA A O 1
ATOM 728 N N . PHE A 1 95 ? 17.248 4.554 -5.202 1.00 79.56 95 PHE A N 1
ATOM 729 C CA . PHE A 1 95 ? 15.802 4.517 -4.989 1.00 79.56 95 PHE A CA 1
ATOM 730 C C . PHE A 1 95 ? 15.366 3.326 -4.122 1.00 79.56 95 PHE A C 1
ATOM 732 O O . PHE A 1 95 ? 14.571 3.486 -3.195 1.00 79.56 95 PHE A O 1
ATOM 739 N N . SER A 1 96 ? 15.937 2.146 -4.361 1.00 81.94 96 SER A N 1
ATOM 740 C CA . SER A 1 96 ? 15.684 0.953 -3.553 1.00 81.94 96 SER A CA 1
ATOM 741 C C . SER A 1 96 ? 16.152 1.115 -2.099 1.00 81.94 96 SER A C 1
ATOM 743 O O . SER A 1 96 ? 15.495 0.622 -1.188 1.00 81.94 96 SER A O 1
ATOM 745 N N . ASP A 1 97 ? 17.241 1.846 -1.838 1.00 83.25 97 ASP A N 1
ATOM 746 C CA . ASP A 1 97 ? 17.664 2.183 -0.467 1.00 83.25 97 ASP A CA 1
ATOM 747 C C . ASP A 1 97 ? 16.631 3.069 0.251 1.00 83.25 97 ASP A C 1
ATOM 749 O O . ASP A 1 97 ? 16.323 2.850 1.423 1.00 83.25 97 ASP A O 1
ATOM 753 N N . TYR A 1 98 ? 16.048 4.044 -0.456 1.00 81.69 98 TYR A N 1
ATOM 754 C CA . TYR A 1 98 ? 14.962 4.865 0.091 1.00 81.69 98 TYR A CA 1
ATOM 755 C C . TYR A 1 98 ? 13.715 4.033 0.399 1.00 81.69 98 TYR A C 1
ATOM 757 O O . TYR A 1 98 ? 13.165 4.158 1.492 1.00 81.69 98 TYR A O 1
ATOM 765 N N . LEU A 1 99 ? 13.305 3.151 -0.521 1.00 82.31 99 LEU A N 1
ATOM 766 C CA . LEU A 1 99 ? 12.188 2.226 -0.299 1.00 82.31 99 LEU A CA 1
ATOM 767 C C . LEU A 1 99 ? 12.431 1.319 0.907 1.00 82.31 99 LEU A C 1
ATOM 769 O O . LEU A 1 99 ? 11.524 1.115 1.708 1.00 82.31 99 LEU A O 1
ATOM 773 N N . SER A 1 100 ? 13.656 0.811 1.062 1.00 86.44 100 SER A N 1
ATOM 774 C CA . SER A 1 100 ? 14.042 -0.008 2.210 1.00 86.44 100 SER A CA 1
ATOM 775 C C . SER A 1 100 ? 13.782 0.723 3.528 1.00 86.44 100 SER A C 1
ATOM 777 O O . SER A 1 100 ? 13.027 0.237 4.369 1.00 86.44 100 SER A O 1
ATOM 779 N N . LYS A 1 101 ? 14.321 1.939 3.670 1.00 84.44 101 LYS A N 1
ATOM 780 C CA . LYS A 1 101 ? 14.154 2.758 4.879 1.00 84.44 101 LYS A CA 1
ATOM 781 C C . LYS A 1 101 ? 12.695 3.123 5.131 1.00 84.44 101 LYS A C 1
ATOM 783 O O . LYS A 1 101 ? 12.226 2.962 6.250 1.00 84.44 101 LYS A O 1
ATOM 788 N N . ALA A 1 102 ? 11.967 3.540 4.096 1.00 84.25 102 ALA A N 1
ATOM 789 C CA . ALA A 1 102 ? 10.554 3.887 4.215 1.00 84.25 102 ALA A CA 1
ATOM 790 C C . ALA A 1 102 ? 9.707 2.689 4.672 1.00 84.25 102 ALA A C 1
ATOM 792 O O . ALA A 1 102 ? 8.886 2.822 5.577 1.00 84.25 102 ALA A O 1
ATOM 793 N N . CYS A 1 103 ? 9.924 1.502 4.095 1.00 86.75 103 CYS A N 1
ATOM 794 C CA . CYS A 1 103 ? 9.240 0.285 4.528 1.00 86.75 103 CYS A CA 1
ATOM 795 C C . CYS A 1 103 ? 9.572 -0.062 5.984 1.00 86.75 103 CYS A C 1
ATOM 797 O O . CYS A 1 103 ? 8.657 -0.367 6.743 1.00 86.75 103 CYS A O 1
ATOM 799 N N . HIS A 1 104 ? 10.844 0.016 6.383 1.00 90.25 104 HIS A N 1
ATOM 800 C CA . HIS A 1 104 ? 11.259 -0.252 7.762 1.00 90.25 104 HIS A CA 1
ATOM 801 C C . HIS A 1 104 ? 10.561 0.687 8.752 1.00 90.25 104 HIS A C 1
ATOM 803 O O . HIS A 1 104 ? 9.921 0.248 9.703 1.00 90.25 104 HIS A O 1
ATOM 809 N N . GLU A 1 105 ? 10.610 1.989 8.477 1.00 86.62 105 GLU A N 1
ATOM 810 C CA . GLU A 1 105 ? 10.000 3.009 9.322 1.00 86.62 105 GLU A CA 1
ATOM 811 C C . GLU A 1 105 ? 8.476 2.844 9.425 1.00 86.62 105 GLU A C 1
ATOM 813 O O . GLU A 1 105 ? 7.910 2.962 10.514 1.00 86.62 105 GLU A O 1
ATOM 818 N N . VAL A 1 106 ? 7.800 2.520 8.315 1.00 88.50 106 VAL A N 1
ATOM 819 C CA . VAL A 1 106 ? 6.358 2.229 8.310 1.00 88.50 106 VAL A CA 1
ATOM 820 C C . VAL A 1 106 ? 6.047 0.958 9.099 1.00 88.50 106 VAL A C 1
ATOM 822 O O . VAL A 1 106 ? 5.067 0.950 9.845 1.00 88.50 106 VAL A O 1
ATOM 825 N N . ALA A 1 107 ? 6.854 -0.099 8.972 1.00 90.12 107 ALA A N 1
ATOM 826 C CA . ALA A 1 107 ? 6.672 -1.336 9.731 1.00 90.12 107 ALA A CA 1
ATOM 827 C C . ALA A 1 107 ? 6.788 -1.083 11.242 1.00 90.12 107 ALA A C 1
ATOM 829 O O . ALA A 1 107 ? 5.896 -1.474 12.001 1.00 90.12 107 ALA A O 1
ATOM 830 N N . ASP A 1 108 ? 7.834 -0.371 11.661 1.00 90.62 108 ASP A N 1
ATOM 831 C CA . ASP A 1 108 ? 8.092 -0.033 13.060 1.00 90.62 108 ASP A CA 1
ATOM 832 C C . ASP A 1 108 ? 6.993 0.861 13.640 1.00 90.62 108 ASP A C 1
ATOM 834 O O . ASP A 1 108 ? 6.422 0.549 14.691 1.00 90.62 108 ASP A O 1
ATOM 838 N N . LYS A 1 109 ? 6.643 1.949 12.943 1.00 89.75 109 LYS A N 1
ATOM 839 C CA . LYS A 1 109 ? 5.600 2.883 13.386 1.00 89.75 109 LYS A CA 1
ATOM 840 C C . LYS A 1 109 ? 4.237 2.198 13.483 1.00 89.75 109 LYS A C 1
ATOM 842 O O . LYS A 1 109 ? 3.577 2.319 14.517 1.00 89.75 109 LYS A O 1
ATOM 847 N N . SER A 1 110 ? 3.867 1.412 12.468 1.00 90.31 110 SER A N 1
ATOM 848 C CA . SER A 1 110 ? 2.630 0.622 12.473 1.00 90.31 110 SER A CA 1
ATOM 849 C C . SER A 1 110 ? 2.594 -0.344 13.655 1.00 90.31 110 SER A C 1
ATOM 851 O O . SER A 1 110 ? 1.578 -0.446 14.338 1.00 90.31 110 SER A O 1
ATOM 853 N N . ASN A 1 111 ? 3.700 -1.038 13.939 1.00 91.25 111 ASN A N 1
ATOM 854 C CA . ASN A 1 111 ? 3.782 -1.961 15.067 1.00 91.25 111 ASN A CA 1
ATOM 855 C C . ASN A 1 111 ? 3.588 -1.235 16.412 1.00 91.25 111 ASN A C 1
ATOM 857 O O . ASN A 1 111 ? 2.782 -1.664 17.238 1.00 91.25 111 ASN A O 1
ATOM 861 N N . ILE A 1 112 ? 4.271 -0.102 16.609 1.00 89.75 112 ILE A N 1
ATOM 862 C CA . ILE A 1 112 ? 4.177 0.710 17.832 1.00 89.75 112 ILE A CA 1
ATOM 863 C C . ILE A 1 112 ? 2.746 1.209 18.065 1.00 89.75 112 ILE A C 1
ATOM 865 O O . ILE A 1 112 ? 2.218 1.079 19.174 1.00 89.75 112 ILE A O 1
ATOM 869 N N . GLU A 1 113 ? 2.098 1.781 17.051 1.00 90.00 113 GLU A N 1
ATOM 870 C CA . GLU A 1 113 ? 0.748 2.335 17.204 1.00 90.00 113 GLU A CA 1
ATOM 871 C C . GLU A 1 113 ? -0.304 1.245 17.386 1.00 90.00 113 GLU A C 1
ATOM 873 O O . GLU A 1 113 ? -1.182 1.387 18.242 1.00 90.00 113 GLU A O 1
ATOM 878 N N . ARG A 1 114 ? -0.169 0.109 16.689 1.00 90.00 114 ARG A N 1
ATOM 879 C CA . ARG A 1 114 ? -1.036 -1.059 16.892 1.00 90.00 114 ARG A CA 1
ATOM 880 C C . ARG A 1 114 ? -0.950 -1.582 18.332 1.00 90.00 114 ARG A C 1
ATOM 882 O O . ARG A 1 114 ? -1.987 -1.829 18.949 1.00 90.00 114 ARG A O 1
ATOM 889 N N . GLU A 1 115 ? 0.248 -1.692 18.909 1.00 90.44 115 GLU A N 1
ATOM 890 C CA . GLU A 1 115 ? 0.425 -2.092 20.318 1.00 90.44 115 GLU A CA 1
ATOM 891 C C . GLU A 1 115 ? -0.063 -1.024 21.314 1.00 90.44 115 GLU A C 1
ATOM 893 O O . GLU A 1 115 ? -0.643 -1.340 22.361 1.00 90.44 115 GLU A O 1
ATOM 898 N N . THR A 1 116 ? 0.090 0.256 20.973 1.00 91.38 116 THR A N 1
ATOM 899 C CA . THR A 1 116 ? -0.428 1.365 21.787 1.00 91.38 116 THR A CA 1
ATOM 900 C C . THR A 1 116 ? -1.957 1.343 21.838 1.00 91.38 116 THR A C 1
ATOM 902 O O . THR A 1 116 ? -2.535 1.464 22.919 1.00 91.38 116 THR A O 1
ATOM 905 N N . ILE A 1 117 ? -2.625 1.092 20.707 1.00 92.38 117 ILE A N 1
ATOM 906 C CA . ILE A 1 117 ? -4.086 0.940 20.637 1.00 92.38 117 ILE A CA 1
ATOM 907 C C . ILE A 1 117 ? -4.558 -0.228 21.513 1.00 92.38 117 ILE A C 1
ATOM 909 O O . ILE A 1 117 ? -5.471 -0.055 22.325 1.00 92.38 117 ILE A O 1
ATOM 913 N N . LYS A 1 118 ? -3.906 -1.398 21.427 1.00 91.19 118 LYS A N 1
ATOM 914 C CA . LYS A 1 118 ? -4.213 -2.548 22.303 1.00 91.19 118 LYS A CA 1
ATOM 915 C C . LYS A 1 118 ? -4.090 -2.180 23.784 1.00 91.19 118 LYS A C 1
ATOM 917 O O . LYS A 1 118 ? -4.942 -2.555 24.592 1.00 91.19 118 LYS A O 1
ATOM 922 N N . THR A 1 119 ? -3.069 -1.401 24.136 1.00 87.88 119 THR A N 1
ATOM 923 C CA . THR A 1 119 ? -2.830 -0.927 25.505 1.00 87.88 119 THR A CA 1
ATOM 924 C C . THR A 1 119 ? -3.927 0.032 25.984 1.00 87.88 119 THR A C 1
ATOM 926 O O . THR A 1 119 ? -4.445 -0.136 27.091 1.00 87.88 119 THR A O 1
ATOM 929 N N . VAL A 1 120 ? -4.341 0.997 25.154 1.00 90.62 120 VAL A N 1
ATOM 930 C CA . VAL A 1 120 ? -5.462 1.912 25.451 1.00 90.62 120 VAL A CA 1
ATOM 931 C C . VAL A 1 120 ? -6.746 1.125 25.721 1.00 90.62 120 VAL A C 1
ATOM 933 O O . VAL A 1 120 ? -7.425 1.364 26.724 1.00 90.62 120 VAL A O 1
ATOM 936 N N . LEU A 1 121 ? -7.055 0.141 24.873 1.00 93.31 121 LEU A N 1
ATOM 937 C CA . LEU A 1 121 ? -8.246 -0.697 25.020 1.00 93.31 121 LEU A CA 1
ATOM 938 C C . LEU A 1 121 ? -8.190 -1.581 26.273 1.00 93.31 121 LEU A C 1
ATOM 940 O O . LEU A 1 121 ? -9.199 -1.724 26.964 1.00 93.31 121 LEU A O 1
ATOM 944 N N . PHE A 1 122 ? -7.019 -2.120 26.620 1.00 91.50 122 PHE A N 1
ATOM 945 C CA . PHE A 1 122 ? -6.819 -2.871 27.862 1.00 91.50 122 PHE A CA 1
ATOM 946 C C . PHE A 1 122 ? -7.078 -2.012 29.112 1.00 91.50 122 PHE A C 1
ATOM 948 O O . PHE A 1 122 ? -7.831 -2.419 30.001 1.00 91.50 122 PHE A O 1
ATOM 955 N N . TYR A 1 123 ? -6.522 -0.797 29.176 1.00 83.94 123 TYR A N 1
ATOM 956 C CA . TYR A 1 123 ? -6.764 0.118 30.300 1.00 83.94 123 TYR A CA 1
ATOM 957 C C . TYR A 1 123 ? -8.216 0.601 30.371 1.00 83.94 123 TYR A C 1
ATOM 959 O O . TYR A 1 123 ? -8.765 0.754 31.470 1.00 83.94 123 TYR A O 1
ATOM 967 N N . CYS A 1 124 ? -8.856 0.808 29.216 1.00 89.69 124 CYS A N 1
ATOM 968 C CA . CYS A 1 124 ? -10.283 1.101 29.142 1.00 89.69 124 CYS A CA 1
ATOM 969 C C . CYS A 1 124 ? -11.096 -0.049 29.748 1.00 89.69 124 CYS A C 1
ATOM 971 O O . CYS A 1 124 ? -11.902 0.189 30.647 1.00 89.69 124 CYS A O 1
ATOM 973 N N . GLU A 1 125 ? -10.833 -1.297 29.345 1.00 93.25 125 GLU A N 1
ATOM 974 C CA . GLU A 1 125 ? -11.517 -2.478 29.880 1.00 93.25 125 GLU A CA 1
ATOM 975 C C . GLU A 1 125 ? -11.377 -2.583 31.399 1.00 93.25 125 GLU A C 1
ATOM 977 O O . GLU A 1 125 ? -12.374 -2.741 32.106 1.00 93.25 125 GLU A O 1
ATOM 982 N N . LEU A 1 126 ? -10.148 -2.471 31.908 1.00 86.56 126 LEU A N 1
ATOM 983 C CA . LEU A 1 126 ? -9.856 -2.586 33.334 1.00 86.56 126 LEU A CA 1
ATOM 984 C C . LEU A 1 126 ? -10.633 -1.537 34.140 1.00 86.56 126 LEU A C 1
ATOM 986 O O . LEU A 1 126 ? -11.226 -1.842 35.181 1.00 86.56 126 LEU A O 1
ATOM 990 N N . THR A 1 127 ? -10.694 -0.312 33.621 1.00 83.94 127 THR A N 1
ATOM 991 C CA . THR A 1 127 ? -11.402 0.798 34.259 1.00 83.94 127 THR A CA 1
ATOM 992 C C . THR A 1 127 ? -12.921 0.606 34.174 1.00 83.94 127 THR A C 1
ATOM 994 O O . THR A 1 127 ? -13.613 0.718 35.187 1.00 83.94 127 THR A O 1
ATOM 997 N N . VAL A 1 128 ? -13.455 0.234 33.006 1.00 89.06 128 VAL A N 1
ATOM 998 C CA . VAL A 1 128 ? -14.881 -0.077 32.805 1.00 89.06 128 VAL A CA 1
ATOM 999 C C . VAL A 1 128 ? -15.327 -1.222 33.716 1.00 89.06 128 VAL A C 1
ATOM 1001 O O . VAL A 1 128 ? -16.365 -1.114 34.369 1.00 89.06 128 VAL A O 1
ATOM 1004 N N . ASN A 1 129 ? -14.548 -2.298 33.816 1.00 84.94 129 ASN A N 1
ATOM 1005 C CA . ASN A 1 129 ? -14.857 -3.437 34.679 1.00 84.94 129 ASN A CA 1
ATOM 1006 C C . ASN A 1 129 ? -14.847 -3.043 36.160 1.00 84.94 129 ASN A C 1
ATOM 1008 O O . ASN A 1 129 ? -15.765 -3.413 36.894 1.00 84.94 129 ASN A O 1
ATOM 1012 N N . THR A 1 130 ? -13.888 -2.217 36.586 1.00 78.19 130 THR A N 1
ATOM 1013 C CA . THR A 1 130 ? -13.847 -1.670 37.952 1.00 78.19 130 THR A CA 1
ATOM 1014 C C . THR A 1 130 ? -15.118 -0.877 38.274 1.00 78.19 130 THR A C 1
ATOM 1016 O O . THR A 1 130 ? -15.742 -1.074 39.321 1.00 78.19 130 THR A O 1
ATOM 1019 N N . TRP A 1 131 ? -15.575 -0.027 37.353 1.00 84.12 131 TRP A N 1
ATOM 1020 C CA . TRP A 1 131 ? -16.806 0.740 37.541 1.00 84.12 131 TRP A CA 1
ATOM 1021 C C . TRP A 1 131 ? -18.071 -0.113 37.465 1.00 84.12 131 TRP A C 1
ATOM 1023 O O . TRP A 1 131 ? -19.003 0.132 38.231 1.00 84.12 131 TRP A O 1
ATOM 1033 N N . LYS A 1 132 ? -18.102 -1.161 36.634 1.00 87.00 132 LYS A N 1
ATOM 1034 C CA . LYS A 1 132 ? -19.197 -2.145 36.615 1.00 87.00 132 LYS A CA 1
ATOM 1035 C C . LYS A 1 132 ? -19.320 -2.887 37.948 1.00 87.00 132 LYS A C 1
ATOM 1037 O O . LYS A 1 132 ? -20.441 -3.065 38.429 1.00 87.00 132 LYS A O 1
ATOM 1042 N N . ILE A 1 133 ? -18.200 -3.257 38.576 1.00 80.19 133 ILE A N 1
ATOM 1043 C CA . ILE A 1 133 ? -18.187 -3.864 39.917 1.00 80.19 133 ILE A CA 1
ATOM 1044 C C . ILE A 1 133 ? -18.781 -2.885 40.932 1.00 80.19 133 ILE A C 1
ATOM 1046 O O . ILE A 1 133 ? -19.754 -3.223 41.606 1.00 80.19 133 ILE A O 1
ATOM 1050 N N . THR A 1 134 ? -18.283 -1.646 40.977 1.00 78.50 134 THR A N 1
ATOM 1051 C CA . THR A 1 134 ? -18.807 -0.603 41.875 1.00 78.50 134 THR A CA 1
ATOM 1052 C C . THR A 1 134 ? -20.302 -0.370 41.654 1.00 78.50 134 THR A C 1
ATOM 1054 O O . THR A 1 134 ? -21.078 -0.337 42.604 1.00 78.50 134 THR A O 1
ATOM 1057 N N . ARG A 1 135 ? -20.745 -0.293 40.398 1.00 83.69 135 ARG A N 1
ATOM 1058 C CA . ARG A 1 135 ? -22.156 -0.146 40.025 1.00 83.69 135 ARG A CA 1
ATOM 1059 C C . ARG A 1 135 ? -23.029 -1.298 40.529 1.00 83.69 135 ARG A C 1
ATOM 1061 O O . ARG A 1 135 ? -24.193 -1.075 40.868 1.00 83.69 135 ARG A O 1
ATOM 1068 N N . SER A 1 136 ? -22.505 -2.523 40.536 1.00 82.06 136 SER A N 1
ATOM 1069 C CA . SER A 1 136 ? -23.238 -3.726 40.951 1.00 82.06 136 SER A CA 1
ATOM 1070 C C . SER A 1 136 ? -23.436 -3.835 42.466 1.00 82.06 136 SER A C 1
ATOM 1072 O O . SER A 1 136 ? -24.297 -4.594 42.913 1.00 82.06 136 SER A O 1
ATOM 1074 N N . ALA A 1 137 ? -22.701 -3.049 43.260 1.00 79.94 137 ALA A N 1
ATOM 1075 C CA . ALA A 1 137 ? -22.778 -3.108 44.711 1.00 79.94 137 ALA A CA 1
ATOM 1076 C C . ALA A 1 137 ? -24.189 -2.731 45.231 1.00 79.94 137 ALA A C 1
ATOM 1078 O O . ALA A 1 137 ? -24.756 -1.711 44.812 1.00 79.94 137 ALA A O 1
ATOM 1079 N N . PRO A 1 138 ? -24.765 -3.503 46.179 1.00 79.62 138 PRO A N 1
ATOM 1080 C CA . PRO A 1 138 ? -26.122 -3.272 46.695 1.00 79.62 138 PRO A CA 1
ATOM 1081 C C . PRO A 1 138 ? -26.323 -1.894 47.336 1.00 79.62 138 PRO A C 1
ATOM 1083 O O . PRO A 1 138 ? -27.428 -1.357 47.337 1.00 79.62 138 PRO A O 1
ATOM 1086 N N . THR A 1 139 ? -25.251 -1.314 47.875 1.00 83.06 139 THR A N 1
ATOM 1087 C CA . THR A 1 139 ? -25.250 -0.038 48.602 1.00 83.06 139 THR A CA 1
ATOM 1088 C C . THR A 1 139 ? -25.308 1.190 47.689 1.00 83.06 139 THR A C 1
ATOM 1090 O O . THR A 1 139 ? -25.564 2.299 48.165 1.00 83.06 139 THR A O 1
ATOM 1093 N N . VAL A 1 140 ? -25.098 1.028 46.379 1.00 75.62 140 VAL A N 1
ATOM 1094 C CA . VAL A 1 140 ? -25.045 2.147 45.432 1.00 75.62 140 VAL A CA 1
ATOM 1095 C C . VAL A 1 140 ? -26.455 2.560 45.008 1.00 75.62 140 VAL A C 1
ATOM 1097 O O . VAL A 1 140 ? -27.237 1.770 44.476 1.00 75.62 140 VAL A O 1
ATOM 1100 N N . LYS A 1 141 ? -26.790 3.835 45.227 1.00 84.25 141 LYS A N 1
ATOM 1101 C CA . LYS A 1 141 ? -28.108 4.402 44.899 1.00 84.25 141 LYS A CA 1
ATOM 1102 C C . LYS A 1 141 ? -28.297 4.571 43.389 1.00 84.25 141 LYS A C 1
ATOM 1104 O O . LYS A 1 141 ? -27.339 4.772 42.649 1.00 84.25 141 LYS A O 1
ATOM 1109 N N . TRP A 1 142 ? -29.552 4.556 42.933 1.00 81.56 142 TRP A N 1
ATOM 1110 C CA . TRP A 1 142 ? -29.903 4.592 41.504 1.00 81.56 142 TRP A CA 1
ATOM 1111 C C . TRP A 1 142 ? -29.305 5.787 40.741 1.00 81.56 142 TRP A C 1
ATOM 1113 O O . TRP A 1 142 ? -28.853 5.623 39.612 1.00 81.56 142 TRP A O 1
ATOM 1123 N N . PHE A 1 143 ? -29.262 6.978 41.348 1.00 79.12 143 PHE A N 1
ATOM 1124 C CA . PHE A 1 143 ? -28.700 8.164 40.696 1.00 79.12 143 PHE A CA 1
ATOM 1125 C C . PHE A 1 143 ? -27.176 8.056 40.545 1.00 79.12 143 PHE A C 1
ATOM 1127 O O . PHE A 1 143 ? -26.636 8.466 39.525 1.00 79.12 143 PHE A O 1
ATOM 1134 N N . VAL A 1 144 ? -26.487 7.431 41.509 1.00 77.81 144 VAL A N 1
ATOM 1135 C CA . VAL A 1 144 ? -25.048 7.138 41.414 1.00 77.81 144 VAL A CA 1
ATOM 1136 C C . VAL A 1 144 ? -24.795 6.095 40.328 1.00 77.81 144 VAL A C 1
ATOM 1138 O O . VAL A 1 144 ? -23.859 6.250 39.557 1.00 77.81 144 VAL A O 1
ATOM 1141 N N . LYS A 1 145 ? -25.662 5.081 40.194 1.00 79.44 145 LYS A N 1
ATOM 1142 C CA . LYS A 1 145 ? -25.581 4.117 39.081 1.00 79.44 145 LYS A CA 1
ATOM 1143 C C . LYS A 1 145 ? -25.673 4.814 37.721 1.00 79.44 145 LYS A C 1
ATOM 1145 O O . LYS A 1 145 ? -24.867 4.505 36.856 1.00 79.44 145 LYS A O 1
ATOM 1150 N N . LYS A 1 146 ? -26.572 5.796 37.560 1.00 85.50 146 LYS A N 1
ATOM 1151 C CA . LYS A 1 146 ? -26.642 6.609 36.330 1.00 85.50 146 LYS A CA 1
ATOM 1152 C C . LYS A 1 146 ? -25.368 7.416 36.074 1.00 85.50 146 LYS A C 1
ATOM 1154 O O . LYS A 1 146 ? -24.937 7.496 34.932 1.00 85.50 146 LYS A O 1
ATOM 1159 N N . LEU A 1 147 ? -24.766 8.002 37.113 1.00 82.62 147 LEU A N 1
ATOM 1160 C CA . LEU A 1 147 ? -23.490 8.715 36.974 1.00 82.62 147 LEU A CA 1
ATOM 1161 C C . LEU A 1 147 ? -22.353 7.769 36.574 1.00 82.62 147 LEU A C 1
ATOM 1163 O O . LEU A 1 147 ? -21.537 8.130 35.735 1.00 82.62 147 LEU A O 1
ATOM 1167 N N . ILE A 1 148 ? -22.321 6.556 37.134 1.00 82.31 148 ILE A N 1
ATOM 1168 C CA . ILE A 1 148 ? -21.351 5.527 36.744 1.00 82.31 148 ILE A CA 1
ATOM 1169 C C . ILE A 1 148 ? -21.570 5.100 35.288 1.00 82.31 148 ILE A C 1
ATOM 1171 O O . ILE A 1 148 ? -20.597 4.989 34.552 1.00 82.31 148 ILE A O 1
ATOM 1175 N N . ASP A 1 149 ? -22.819 4.900 34.859 1.00 90.00 149 ASP A N 1
ATOM 1176 C CA . ASP A 1 149 ? -23.144 4.541 33.472 1.00 90.00 149 ASP A CA 1
ATOM 1177 C C . ASP A 1 149 ? -22.683 5.635 32.492 1.00 90.00 149 ASP A C 1
ATOM 1179 O O . ASP A 1 149 ? -22.000 5.329 31.518 1.00 90.00 149 ASP A O 1
ATOM 1183 N N . ALA A 1 150 ? -22.947 6.909 32.804 1.00 87.00 150 ALA A N 1
ATOM 1184 C CA . ALA A 1 150 ? -22.458 8.040 32.013 1.00 87.00 150 ALA A CA 1
ATOM 1185 C C . ALA A 1 150 ? -20.920 8.138 32.004 1.00 87.00 150 ALA A C 1
ATOM 1187 O O . ALA A 1 150 ? -20.319 8.477 30.988 1.00 87.00 150 ALA A O 1
ATOM 1188 N N . TYR A 1 151 ? -20.264 7.820 33.124 1.00 86.62 151 TYR A N 1
ATOM 1189 C CA . TYR A 1 151 ? -18.804 7.811 33.205 1.00 86.62 151 TYR A CA 1
ATOM 1190 C C . TYR A 1 151 ? -18.183 6.670 32.387 1.00 86.62 151 TYR A C 1
ATOM 1192 O O . TYR A 1 151 ? -17.190 6.883 31.698 1.00 86.62 151 TYR A O 1
ATOM 1200 N N . ILE A 1 152 ? -18.780 5.472 32.420 1.00 90.75 152 ILE A N 1
ATOM 1201 C CA . ILE A 1 152 ? -18.384 4.340 31.569 1.00 90.75 152 ILE A CA 1
ATOM 1202 C C . ILE A 1 152 ? -18.518 4.720 30.092 1.00 90.75 152 ILE A C 1
ATOM 1204 O O . ILE A 1 152 ? -17.591 4.480 29.322 1.00 90.75 152 ILE A O 1
ATOM 1208 N N . GLU A 1 153 ? -19.635 5.339 29.708 1.00 93.50 153 GLU A N 1
ATOM 1209 C CA . GLU A 1 153 ? -19.855 5.792 28.334 1.00 93.50 153 GLU A CA 1
ATOM 1210 C C . GLU A 1 153 ? -18.789 6.807 27.895 1.00 93.50 153 GLU A C 1
ATOM 1212 O O . GLU A 1 153 ? -18.210 6.662 26.819 1.00 93.50 153 GLU A O 1
ATOM 1217 N N . GLU A 1 154 ? -18.454 7.782 28.745 1.00 90.69 154 GLU A N 1
ATOM 1218 C CA . GLU A 1 154 ? -17.401 8.756 28.442 1.00 90.69 154 GLU A CA 1
ATOM 1219 C C . GLU A 1 154 ? -16.008 8.117 28.350 1.00 90.69 154 GLU A C 1
ATOM 1221 O O . GLU A 1 154 ? -15.224 8.496 27.482 1.00 90.69 154 GLU A O 1
ATOM 1226 N N . LEU A 1 155 ? -15.692 7.115 29.179 1.00 90.75 155 LEU A N 1
ATOM 1227 C CA . LEU A 1 155 ? -14.437 6.361 29.063 1.00 90.75 155 LEU A CA 1
ATOM 1228 C C . LEU A 1 155 ? -14.329 5.634 27.718 1.00 90.75 155 LEU A C 1
ATOM 1230 O O . LEU A 1 155 ? -13.265 5.651 27.101 1.00 90.75 155 LEU A O 1
ATOM 1234 N N . GLN A 1 156 ? -15.420 5.016 27.258 1.00 93.50 156 GLN A N 1
ATOM 1235 C CA . GLN A 1 156 ? -15.468 4.347 25.956 1.00 93.50 156 GLN A CA 1
ATOM 1236 C C . GLN A 1 156 ? -15.365 5.355 24.805 1.00 93.50 156 GLN A C 1
ATOM 1238 O O . GLN A 1 156 ? -14.616 5.131 23.857 1.00 93.50 156 GLN A O 1
ATOM 1243 N N . ASN A 1 157 ? -16.062 6.492 24.900 1.00 93.81 157 ASN A N 1
ATOM 1244 C CA . ASN A 1 157 ? -15.975 7.567 23.908 1.00 93.81 157 ASN A CA 1
ATOM 1245 C C . ASN A 1 157 ? -14.565 8.165 23.843 1.00 93.81 157 ASN A C 1
ATOM 1247 O O . ASN A 1 157 ? -14.063 8.451 22.759 1.00 93.81 157 ASN A O 1
ATOM 1251 N N . ARG A 1 158 ? -13.909 8.346 24.994 1.00 90.81 158 ARG A N 1
ATOM 1252 C CA . ARG A 1 158 ? -12.530 8.830 25.066 1.00 90.81 158 ARG A CA 1
ATOM 1253 C C . ARG A 1 158 ? -11.552 7.836 24.454 1.00 90.81 158 ARG A C 1
ATOM 1255 O O . ARG A 1 158 ? -10.762 8.248 23.617 1.00 90.81 158 ARG A O 1
ATOM 1262 N N . ALA A 1 159 ? -11.659 6.552 24.797 1.00 91.88 159 ALA A N 1
ATOM 1263 C CA . ALA A 1 159 ? -10.841 5.511 24.181 1.00 91.88 159 ALA A CA 1
ATOM 1264 C C . ALA A 1 159 ? -11.021 5.481 22.652 1.00 91.88 159 ALA A C 1
ATOM 1266 O O . ALA A 1 159 ? -10.033 5.393 21.934 1.00 91.88 159 ALA A O 1
ATOM 1267 N N . GLY A 1 160 ? -12.253 5.636 22.150 1.00 92.00 160 GLY A N 1
ATOM 1268 C CA . GLY A 1 160 ? -12.520 5.749 20.712 1.00 92.00 160 GLY A CA 1
ATOM 1269 C C . GLY A 1 160 ? -11.804 6.936 20.053 1.00 92.00 160 GLY A C 1
ATOM 1270 O O . GLY A 1 160 ? -11.170 6.768 19.015 1.00 92.00 160 GLY A O 1
ATOM 1271 N N . ARG A 1 161 ? -11.821 8.119 20.686 1.00 93.56 161 ARG A N 1
ATOM 1272 C CA . ARG A 1 161 ? -11.094 9.310 20.198 1.00 93.56 161 ARG A CA 1
ATOM 1273 C C . ARG A 1 161 ? -9.573 9.151 20.242 1.00 93.56 161 ARG A C 1
ATOM 1275 O O . ARG A 1 161 ? -8.893 9.610 19.325 1.00 93.56 161 ARG A O 1
ATOM 1282 N N . ASP A 1 162 ? -9.044 8.528 21.291 1.00 90.69 162 ASP A N 1
ATOM 1283 C CA . ASP A 1 162 ? -7.606 8.271 21.427 1.00 90.69 162 ASP A CA 1
ATOM 1284 C C . ASP A 1 162 ? -7.137 7.295 20.328 1.00 90.69 162 ASP A C 1
ATOM 1286 O O . ASP A 1 162 ? -6.114 7.530 19.688 1.00 90.69 162 ASP A O 1
ATOM 1290 N N . VAL A 1 163 ? -7.933 6.259 20.029 1.00 92.38 163 VAL A N 1
ATOM 1291 C CA . VAL A 1 163 ? -7.686 5.335 18.907 1.00 92.38 163 VAL A CA 1
ATOM 1292 C C . VAL A 1 163 ? -7.744 6.050 17.554 1.00 92.38 163 VAL A C 1
ATOM 1294 O O . VAL A 1 163 ? -6.826 5.888 16.755 1.00 92.38 163 VAL A O 1
ATOM 1297 N N . ASP A 1 164 ? -8.760 6.882 17.302 1.00 91.12 164 ASP A N 1
ATOM 1298 C CA . ASP A 1 164 ? -8.850 7.676 16.064 1.00 91.12 164 ASP A CA 1
ATOM 1299 C C . ASP A 1 164 ? -7.640 8.608 15.878 1.00 91.12 164 ASP A C 1
ATOM 1301 O O . ASP A 1 164 ? -7.194 8.826 14.749 1.00 91.12 164 ASP A O 1
ATOM 1305 N N . THR A 1 165 ? -7.109 9.158 16.975 1.00 91.81 165 THR A N 1
ATOM 1306 C CA . THR A 1 165 ? -5.925 10.029 16.953 1.00 91.81 165 THR A CA 1
ATOM 1307 C C . THR A 1 165 ? -4.695 9.244 16.509 1.00 91.81 165 THR A C 1
ATOM 1309 O O . THR A 1 165 ? -4.050 9.643 15.545 1.00 91.81 165 THR A O 1
ATOM 1312 N N . LEU A 1 166 ? -4.433 8.090 17.132 1.00 91.06 166 LEU A N 1
ATOM 1313 C CA . LEU A 1 166 ? -3.309 7.217 16.773 1.00 91.06 166 LEU A CA 1
ATOM 1314 C C . LEU A 1 166 ? -3.398 6.729 15.320 1.00 91.06 166 LEU A C 1
ATOM 1316 O O . LEU A 1 166 ? -2.404 6.735 14.607 1.00 91.06 166 LEU A O 1
ATOM 1320 N N . LEU A 1 167 ? -4.591 6.358 14.850 1.00 89.88 167 LEU A N 1
ATOM 1321 C CA . LEU A 1 167 ? -4.787 5.938 13.457 1.00 89.88 167 LEU A CA 1
ATOM 1322 C C . LEU A 1 167 ? -4.588 7.094 12.465 1.00 89.88 167 LEU A C 1
ATOM 1324 O O . LEU A 1 167 ? -4.060 6.892 11.378 1.00 89.88 167 LEU A O 1
ATOM 1328 N N . THR A 1 168 ? -4.977 8.315 12.834 1.00 88.00 168 THR A N 1
ATOM 1329 C CA . THR A 1 168 ? -4.744 9.502 11.994 1.00 88.00 168 THR A CA 1
ATOM 1330 C C . THR A 1 168 ? -3.260 9.872 11.936 1.00 88.00 168 THR A C 1
ATOM 1332 O O . THR A 1 168 ? -2.776 10.295 10.886 1.00 88.00 168 THR A O 1
ATOM 1335 N N . GLU A 1 169 ? -2.532 9.717 13.045 1.00 87.88 169 GLU A N 1
ATOM 1336 C CA . GLU A 1 169 ? -1.075 9.881 13.079 1.00 87.88 169 GLU A CA 1
ATOM 1337 C C . GLU A 1 169 ? -0.376 8.845 12.192 1.00 87.88 169 GLU A C 1
ATOM 1339 O O . GLU A 1 169 ? 0.511 9.221 11.419 1.00 87.88 169 GLU A O 1
ATOM 1344 N N . LEU A 1 170 ? -0.824 7.584 12.236 1.00 87.75 170 LEU A N 1
ATOM 1345 C CA . LEU A 1 170 ? -0.331 6.523 11.358 1.00 87.75 170 LEU A CA 1
ATOM 1346 C C . LEU A 1 170 ? -0.532 6.868 9.881 1.00 87.75 170 LEU A C 1
ATOM 1348 O O . LEU A 1 170 ? 0.423 6.823 9.108 1.00 87.75 170 LEU A O 1
ATOM 1352 N N . ASP A 1 171 ? -1.758 7.247 9.498 1.00 84.31 171 ASP A N 1
ATOM 1353 C CA . ASP A 1 171 ? -2.101 7.627 8.122 1.00 84.31 171 ASP A CA 1
ATOM 1354 C C . ASP A 1 171 ? -1.187 8.756 7.628 1.00 84.31 171 ASP A C 1
ATOM 1356 O O . ASP A 1 171 ? -0.588 8.658 6.558 1.00 84.31 171 ASP A O 1
ATOM 1360 N N . GLY A 1 172 ? -1.015 9.808 8.437 1.00 81.25 172 GLY A N 1
ATOM 1361 C CA . GLY A 1 172 ? -0.151 10.937 8.092 1.00 81.25 172 GLY A CA 1
ATOM 1362 C C . GLY A 1 172 ? 1.325 10.550 7.954 1.00 81.25 172 GLY A C 1
ATOM 1363 O O . GLY A 1 172 ? 2.030 11.089 7.097 1.00 81.25 172 GLY A O 1
ATOM 1364 N N . PHE A 1 173 ? 1.799 9.604 8.768 1.00 86.00 173 PHE A N 1
ATOM 1365 C CA . PHE A 1 173 ? 3.155 9.071 8.664 1.00 86.00 173 PHE A CA 1
ATOM 1366 C C . PHE A 1 173 ? 3.356 8.277 7.367 1.00 86.00 173 PHE A C 1
ATOM 1368 O O . PHE A 1 173 ? 4.323 8.514 6.639 1.00 86.00 173 PHE A O 1
ATOM 1375 N N . VAL A 1 174 ? 2.419 7.379 7.049 1.00 83.94 174 VAL A N 1
ATOM 1376 C CA . VAL A 1 174 ? 2.429 6.585 5.813 1.00 83.94 174 VAL A CA 1
ATOM 1377 C C . VAL A 1 174 ? 2.351 7.495 4.584 1.00 83.94 174 VAL A C 1
ATOM 1379 O O . VAL A 1 174 ? 3.148 7.336 3.658 1.00 83.94 174 VAL A O 1
ATOM 1382 N N . ASP A 1 175 ? 1.475 8.500 4.595 1.00 77.38 175 ASP A N 1
ATOM 1383 C CA . ASP A 1 175 ? 1.373 9.499 3.527 1.00 77.38 175 ASP A CA 1
ATOM 1384 C C . ASP A 1 175 ? 2.692 10.258 3.328 1.00 77.38 175 ASP A C 1
ATOM 1386 O O . ASP A 1 175 ? 3.129 10.474 2.193 1.00 77.38 175 ASP A O 1
ATOM 1390 N N . GLY A 1 176 ? 3.366 10.627 4.421 1.00 72.94 176 GLY A N 1
ATOM 1391 C CA . GLY A 1 176 ? 4.688 11.249 4.380 1.00 72.94 176 GLY A CA 1
ATOM 1392 C C . GLY A 1 176 ? 5.741 10.355 3.719 1.00 72.94 176 GLY A C 1
ATOM 1393 O O . GLY A 1 176 ? 6.472 10.811 2.835 1.00 72.94 176 GLY A O 1
ATOM 1394 N N . ALA A 1 177 ? 5.782 9.073 4.090 1.00 76.62 177 ALA A N 1
ATOM 1395 C CA . ALA A 1 177 ? 6.690 8.090 3.498 1.00 76.62 177 ALA A CA 1
ATOM 1396 C C . ALA A 1 177 ? 6.424 7.889 1.990 1.00 76.62 177 ALA A C 1
ATOM 1398 O O . ALA A 1 177 ? 7.362 7.832 1.184 1.00 76.62 177 ALA A O 1
ATOM 1399 N N . ILE A 1 178 ? 5.149 7.857 1.583 1.00 67.88 178 ILE A N 1
ATOM 1400 C CA . ILE A 1 178 ? 4.738 7.764 0.173 1.00 67.88 178 ILE A CA 1
ATOM 1401 C C . ILE A 1 178 ? 5.199 8.999 -0.610 1.00 67.88 178 ILE A C 1
ATOM 1403 O O . ILE A 1 178 ? 5.778 8.864 -1.691 1.00 67.88 178 ILE A O 1
ATOM 1407 N N . GLN A 1 179 ? 4.982 10.204 -0.075 1.00 69.38 179 GLN A N 1
ATOM 1408 C CA . GLN A 1 179 ? 5.368 11.451 -0.743 1.00 69.38 179 GLN A CA 1
ATOM 1409 C C . GLN A 1 179 ? 6.883 11.556 -0.953 1.00 69.38 179 GLN A C 1
ATOM 1411 O O . GLN A 1 179 ? 7.324 11.934 -2.042 1.00 69.38 179 GLN A O 1
ATOM 1416 N N . GLN A 1 180 ? 7.683 11.184 0.051 1.00 65.94 180 GLN A N 1
ATOM 1417 C CA . GLN A 1 180 ? 9.145 11.172 -0.072 1.00 65.94 180 GLN A CA 1
ATOM 1418 C C . GLN A 1 180 ? 9.615 10.178 -1.139 1.00 65.94 180 GLN A C 1
ATOM 1420 O O . GLN A 1 180 ? 10.451 10.510 -1.980 1.00 65.94 180 GLN A O 1
ATOM 1425 N N . THR A 1 181 ? 9.022 8.984 -1.155 1.00 63.66 181 THR A N 1
ATOM 1426 C CA . THR A 1 181 ? 9.320 7.951 -2.152 1.00 63.66 181 THR A CA 1
ATOM 1427 C C . THR A 1 181 ? 8.960 8.407 -3.570 1.00 63.66 181 THR A C 1
ATOM 1429 O O . THR A 1 181 ? 9.721 8.170 -4.508 1.00 63.66 181 THR A O 1
ATOM 1432 N N . GLY A 1 182 ? 7.835 9.109 -3.746 1.00 58.62 182 GLY A N 1
ATOM 1433 C CA . GLY A 1 182 ? 7.385 9.598 -5.053 1.00 58.62 182 GLY A CA 1
ATOM 1434 C C . GLY A 1 182 ? 8.376 10.548 -5.739 1.00 58.62 182 GLY A C 1
ATOM 1435 O O . GLY A 1 182 ? 8.566 10.463 -6.953 1.00 58.62 182 GLY A O 1
ATOM 1436 N N . GLY A 1 183 ? 9.057 11.412 -4.977 1.00 57.25 183 GLY A N 1
ATOM 1437 C CA . GLY A 1 183 ? 10.095 12.301 -5.512 1.00 57.25 183 GLY A CA 1
ATOM 1438 C C . GLY A 1 183 ? 11.316 11.540 -6.039 1.00 57.25 183 GLY A C 1
ATOM 1439 O O . GLY A 1 183 ? 11.771 11.796 -7.154 1.00 57.25 183 GLY A O 1
ATOM 1440 N N . SER A 1 184 ? 11.803 10.561 -5.275 1.00 57.78 184 SER A N 1
ATOM 1441 C CA . SER A 1 184 ? 12.936 9.715 -5.674 1.00 57.78 184 SER A CA 1
ATOM 1442 C C . SER A 1 184 ? 12.597 8.807 -6.863 1.00 57.78 184 SER A C 1
ATOM 1444 O O . SER A 1 184 ? 13.428 8.610 -7.749 1.00 57.78 184 SER A O 1
ATOM 1446 N N . MET A 1 185 ? 11.355 8.314 -6.935 1.00 60.41 185 MET A N 1
ATOM 1447 C CA . MET A 1 185 ? 10.855 7.524 -8.065 1.00 60.41 185 MET A CA 1
ATOM 1448 C C . MET A 1 185 ? 10.876 8.323 -9.372 1.00 60.41 185 MET A C 1
ATOM 1450 O O . MET A 1 185 ? 11.229 7.775 -10.415 1.00 60.41 185 MET A O 1
ATOM 1454 N N . ALA A 1 186 ? 10.525 9.612 -9.334 1.00 58.19 186 ALA A N 1
ATOM 1455 C CA . ALA A 1 186 ? 10.540 10.469 -10.518 1.00 58.19 186 ALA A CA 1
ATOM 1456 C C . ALA A 1 186 ? 11.956 10.633 -11.101 1.00 58.19 186 ALA A C 1
ATOM 1458 O O . ALA A 1 186 ? 12.108 10.621 -12.321 1.00 58.19 186 ALA A O 1
ATOM 1459 N N . GLY A 1 187 ? 12.981 10.725 -10.242 1.00 60.84 187 GLY A N 1
ATOM 1460 C CA . GLY A 1 187 ? 14.389 10.738 -10.657 1.00 60.84 187 GLY A CA 1
ATOM 1461 C C . GLY A 1 187 ? 14.786 9.437 -11.353 1.00 60.84 187 GLY A C 1
ATOM 1462 O O . GLY A 1 187 ? 15.085 9.446 -12.543 1.00 60.84 187 GLY A O 1
ATOM 1463 N N . ALA A 1 188 ? 14.641 8.305 -10.656 1.00 59.94 188 ALA A N 1
ATOM 1464 C CA . ALA A 1 188 ? 14.987 6.990 -11.200 1.00 59.94 188 ALA A CA 1
ATOM 1465 C C . ALA A 1 188 ? 14.212 6.651 -12.490 1.00 59.94 188 ALA A C 1
ATOM 1467 O O . ALA A 1 188 ? 14.761 6.056 -13.415 1.00 59.94 188 ALA A O 1
ATOM 1468 N N . THR A 1 189 ? 12.943 7.059 -12.592 1.00 63.62 189 THR A N 1
ATOM 1469 C CA . THR A 1 189 ? 12.137 6.878 -13.812 1.00 63.62 189 THR A CA 1
ATOM 1470 C C . THR A 1 189 ? 12.673 7.722 -14.969 1.00 63.62 189 THR A C 1
ATOM 1472 O O . THR A 1 189 ? 12.734 7.235 -16.098 1.00 63.62 189 THR A O 1
ATOM 1475 N N . GLY A 1 190 ? 13.097 8.960 -14.697 1.00 63.94 190 GLY A N 1
ATOM 1476 C CA . GLY A 1 190 ? 13.73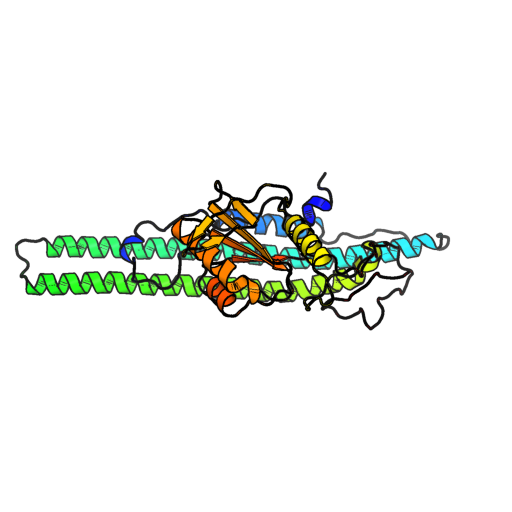6 9.831 -15.681 1.00 63.94 190 GLY A CA 1
ATOM 1477 C C . GLY A 1 190 ? 15.049 9.246 -16.199 1.00 63.94 190 GLY A C 1
ATOM 1478 O O . GLY A 1 190 ? 15.250 9.167 -17.410 1.00 63.94 190 GLY A O 1
ATOM 1479 N N . ASP A 1 191 ? 15.902 8.749 -15.308 1.00 67.25 191 ASP A N 1
ATOM 1480 C CA . ASP A 1 191 ? 17.183 8.151 -15.689 1.00 67.25 191 ASP A CA 1
ATOM 1481 C C . ASP A 1 191 ? 16.992 6.837 -16.458 1.00 67.25 191 ASP A C 1
ATOM 1483 O O . ASP A 1 191 ? 17.610 6.628 -17.502 1.00 67.25 191 ASP A O 1
ATOM 1487 N N . VAL A 1 192 ? 16.038 5.991 -16.057 1.00 68.38 192 VAL A N 1
ATOM 1488 C CA . VAL A 1 192 ? 15.633 4.811 -16.841 1.00 68.38 192 VAL A CA 1
ATOM 1489 C C . VAL A 1 192 ? 15.119 5.213 -18.229 1.00 68.38 192 VAL A C 1
ATOM 1491 O O . VAL A 1 192 ? 15.497 4.593 -19.227 1.00 68.38 192 VAL A O 1
ATOM 1494 N N . GLN A 1 193 ? 14.298 6.264 -18.327 1.00 69.56 193 GLN A N 1
ATOM 1495 C CA . GLN A 1 193 ? 13.796 6.771 -19.607 1.00 69.56 193 GLN A CA 1
ATOM 1496 C C . GLN A 1 193 ? 14.927 7.252 -20.522 1.00 69.56 193 GLN A C 1
ATOM 1498 O O . GLN A 1 193 ? 14.862 7.041 -21.734 1.00 69.56 193 GLN A O 1
ATOM 1503 N N . LEU A 1 194 ? 15.950 7.898 -19.965 1.00 69.12 194 LEU A N 1
ATOM 1504 C CA . LEU A 1 194 ? 17.065 8.450 -20.728 1.00 69.12 194 LEU A CA 1
ATOM 1505 C C . LEU A 1 194 ? 18.079 7.372 -21.126 1.00 69.12 194 LEU A C 1
ATOM 1507 O O . LEU A 1 194 ? 18.487 7.310 -22.286 1.00 69.12 194 LEU A O 1
ATOM 1511 N N . TYR A 1 195 ? 18.469 6.518 -20.183 1.00 73.62 195 TYR A N 1
ATOM 1512 C CA . TYR A 1 195 ? 19.608 5.615 -20.337 1.00 73.62 195 TYR A CA 1
ATOM 1513 C C . TYR A 1 195 ? 19.230 4.218 -20.821 1.00 73.62 195 TYR A C 1
ATOM 1515 O O . TYR A 1 195 ? 20.020 3.587 -21.525 1.00 73.62 195 TYR A O 1
ATOM 1523 N N . LEU A 1 196 ? 18.038 3.722 -20.478 1.00 77.62 196 LEU A N 1
ATOM 1524 C CA . LEU A 1 196 ? 17.628 2.362 -20.837 1.00 77.62 196 LEU A CA 1
ATOM 1525 C C . LEU A 1 196 ? 16.722 2.305 -22.063 1.00 77.62 196 LEU A C 1
ATOM 1527 O O . LEU A 1 196 ? 16.582 1.228 -22.636 1.00 77.62 196 LEU A O 1
ATOM 1531 N N . ALA A 1 197 ? 16.154 3.424 -22.522 1.00 77.94 197 ALA A N 1
ATOM 1532 C CA . ALA A 1 197 ? 15.247 3.407 -23.670 1.00 77.94 197 ALA A CA 1
ATOM 1533 C C . ALA A 1 197 ? 15.831 2.718 -24.924 1.00 77.94 197 ALA A C 1
ATOM 1535 O O . ALA A 1 197 ? 15.146 1.845 -25.464 1.00 77.94 197 ALA A O 1
ATOM 1536 N N . PRO A 1 198 ? 17.079 2.993 -25.367 1.00 78.81 198 PRO A N 1
ATOM 1537 C CA . PRO A 1 198 ? 17.697 2.272 -26.486 1.00 78.81 198 PRO A CA 1
ATOM 1538 C C . PRO A 1 198 ? 17.744 0.758 -26.282 1.00 78.81 198 PRO A C 1
ATOM 1540 O O . PRO A 1 198 ? 17.412 -0.005 -27.184 1.00 78.81 198 PRO A O 1
ATOM 1543 N N . LEU A 1 199 ? 18.098 0.320 -25.072 1.00 79.12 199 LEU A N 1
ATOM 1544 C CA . LEU A 1 199 ? 18.258 -1.092 -24.722 1.00 79.12 199 LEU A CA 1
ATOM 1545 C C . LEU A 1 199 ? 16.913 -1.808 -24.567 1.00 79.12 199 LEU A C 1
ATOM 1547 O O . LEU A 1 199 ? 16.803 -2.999 -24.845 1.00 79.12 199 LEU A O 1
ATOM 1551 N N . LEU A 1 200 ? 15.883 -1.082 -24.137 1.00 76.50 200 LEU A N 1
ATOM 1552 C CA . LEU A 1 200 ? 14.520 -1.587 -24.012 1.00 76.50 200 LEU A CA 1
ATOM 1553 C C . LEU A 1 200 ? 13.753 -1.510 -25.338 1.00 76.50 200 LEU A C 1
ATOM 1555 O O . LEU A 1 200 ? 12.703 -2.134 -25.471 1.00 76.50 200 LEU A O 1
ATOM 1559 N N . GLY A 1 201 ? 14.242 -0.736 -26.313 1.00 75.94 201 GLY A N 1
ATOM 1560 C CA . GLY A 1 201 ? 13.545 -0.480 -27.572 1.00 75.94 201 GLY A CA 1
ATOM 1561 C C . GLY A 1 201 ? 12.230 0.285 -27.399 1.00 75.94 201 GLY A C 1
ATOM 1562 O O . GLY A 1 201 ? 11.393 0.263 -28.301 1.00 75.94 201 GLY A O 1
ATOM 1563 N N . ARG A 1 202 ? 12.027 0.931 -26.244 1.00 74.69 202 ARG A N 1
ATOM 1564 C CA . ARG A 1 202 ? 10.831 1.705 -25.881 1.00 74.69 202 ARG A CA 1
ATOM 1565 C C . ARG A 1 202 ? 11.194 2.798 -24.878 1.00 74.69 202 ARG A C 1
ATOM 1567 O O . ARG A 1 202 ? 12.110 2.617 -24.082 1.00 74.69 202 ARG A O 1
ATOM 1574 N N . TYR A 1 203 ? 10.459 3.905 -24.889 1.00 72.06 203 TYR A N 1
ATOM 1575 C CA . TYR A 1 203 ? 10.537 4.902 -23.819 1.00 72.06 203 TYR A CA 1
ATOM 1576 C C . TYR A 1 203 ? 9.693 4.471 -22.614 1.00 72.06 203 TYR A C 1
ATOM 1578 O O . TYR A 1 203 ? 8.655 3.829 -22.789 1.00 72.06 203 TYR A O 1
ATOM 1586 N N . ALA A 1 204 ? 10.119 4.845 -21.403 1.00 63.97 204 ALA A N 1
ATOM 1587 C CA . ALA A 1 204 ? 9.287 4.707 -20.209 1.00 63.97 204 ALA A CA 1
ATOM 1588 C C . ALA A 1 204 ? 7.984 5.512 -20.373 1.00 63.97 204 ALA A C 1
ATOM 1590 O O . ALA A 1 204 ? 7.955 6.572 -21.015 1.00 63.97 204 ALA A O 1
ATOM 1591 N N . ARG A 1 205 ? 6.882 4.967 -19.854 1.00 59.34 205 ARG A N 1
ATOM 1592 C CA . ARG A 1 205 ? 5.540 5.466 -20.146 1.00 59.34 205 ARG A CA 1
ATOM 1593 C C . ARG A 1 205 ? 5.146 6.701 -19.333 1.00 59.34 205 ARG A C 1
ATOM 1595 O O . ARG A 1 205 ? 5.560 6.891 -18.201 1.00 59.34 205 ARG A O 1
ATOM 1602 N N . GLN A 1 206 ? 4.307 7.522 -19.963 1.00 60.44 206 GLN A N 1
ATOM 1603 C CA . GLN A 1 206 ? 3.761 8.779 -19.469 1.00 60.44 206 GLN A CA 1
ATOM 1604 C C . GLN A 1 206 ? 2.507 8.608 -18.586 1.00 60.44 206 GLN A C 1
ATOM 1606 O O . GLN A 1 206 ? 1.603 7.842 -18.919 1.00 60.44 206 GLN A O 1
ATOM 161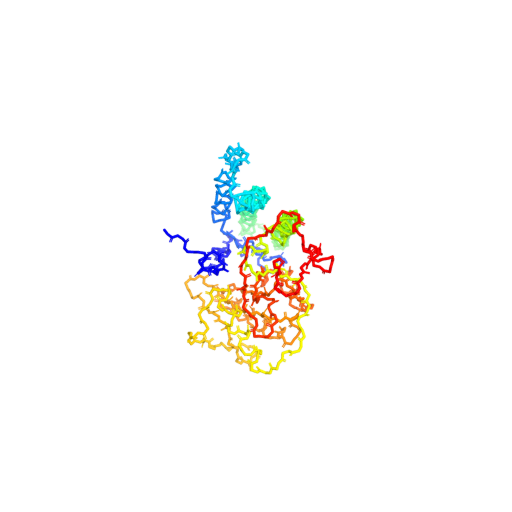1 N N . GLY A 1 207 ? 2.371 9.469 -17.569 1.00 49.72 207 GLY A N 1
ATOM 1612 C CA . GLY A 1 207 ? 1.194 9.588 -16.691 1.00 49.72 207 GLY A CA 1
ATOM 1613 C C . GLY A 1 207 ? -0.041 10.295 -17.287 1.00 49.72 207 GLY A C 1
ATOM 1614 O O . GLY A 1 207 ? -0.835 10.850 -16.532 1.00 49.72 207 GLY A O 1
ATOM 1615 N N . TYR A 1 208 ? -0.214 10.340 -18.615 1.00 46.12 208 TYR A N 1
ATOM 1616 C CA . TYR A 1 208 ? -1.258 11.140 -19.280 1.00 46.12 208 TYR A CA 1
ATOM 1617 C C . TYR A 1 208 ? -2.302 10.276 -20.021 1.00 46.12 208 TYR A C 1
ATOM 1619 O O . TYR A 1 208 ? -2.041 9.123 -20.372 1.00 46.12 208 TYR A O 1
ATOM 1627 N N . PRO A 1 209 ? -3.511 10.815 -20.282 1.00 49.88 209 PRO A N 1
ATOM 1628 C CA . PRO A 1 209 ? -4.607 10.084 -20.917 1.00 49.88 209 PRO A CA 1
ATOM 1629 C C . PRO A 1 209 ? -4.282 9.543 -22.322 1.00 49.88 209 PRO A C 1
ATOM 1631 O O . PRO A 1 209 ? -3.905 10.287 -23.222 1.00 49.88 209 PRO A O 1
ATOM 1634 N N . THR A 1 210 ? -4.539 8.256 -22.557 1.00 55.84 210 THR A N 1
ATOM 1635 C CA . THR A 1 210 ? -4.579 7.653 -23.896 1.00 55.84 210 THR A CA 1
ATOM 1636 C C . THR A 1 210 ? -5.883 8.017 -24.596 1.00 55.84 210 THR A C 1
ATOM 1638 O O . THR A 1 210 ? -6.957 7.877 -24.004 1.00 55.84 210 THR A O 1
ATOM 1641 N N . SER A 1 211 ? -5.824 8.406 -25.868 1.00 53.66 211 SER A N 1
ATOM 1642 C CA . SER A 1 211 ? -7.007 8.647 -26.707 1.00 53.66 211 SER A CA 1
ATOM 1643 C C . SER A 1 211 ? -6.969 7.799 -27.988 1.00 53.66 211 SER A C 1
ATOM 1645 O O . SER A 1 211 ? -5.920 7.288 -28.370 1.00 53.66 211 SER A O 1
ATOM 1647 N N . GLY A 1 212 ? -8.126 7.601 -28.634 1.00 52.78 212 GLY A N 1
ATOM 1648 C CA . GLY A 1 212 ? -8.206 6.999 -29.976 1.00 52.78 212 GLY A CA 1
ATOM 1649 C C . GLY A 1 212 ? -8.355 5.472 -30.064 1.00 52.78 212 GLY A C 1
ATOM 1650 O O . GLY A 1 212 ? -8.190 4.921 -31.151 1.00 52.78 212 GLY A O 1
ATOM 1651 N N . ARG A 1 213 ? -8.683 4.765 -28.971 1.00 61.16 213 ARG A N 1
ATOM 1652 C CA . ARG A 1 213 ? -8.960 3.314 -29.013 1.00 61.16 213 ARG A CA 1
ATOM 1653 C C . ARG A 1 213 ? -10.396 3.014 -29.433 1.00 61.16 213 ARG A C 1
ATOM 1655 O O . ARG A 1 213 ? -11.339 3.618 -28.923 1.00 61.16 213 ARG A O 1
ATOM 1662 N N . ASN A 1 214 ? -10.564 2.049 -30.336 1.00 59.81 214 ASN A N 1
ATOM 1663 C CA . ASN A 1 214 ? -11.874 1.485 -30.660 1.00 59.81 214 ASN A CA 1
ATOM 1664 C C . ASN A 1 214 ? -12.265 0.376 -29.656 1.00 59.81 214 ASN A C 1
ATOM 1666 O O . ASN A 1 214 ? -11.489 0.016 -28.772 1.00 59.81 214 ASN A O 1
ATOM 1670 N N . LEU A 1 215 ? -13.475 -0.179 -29.789 1.00 59.16 215 LEU A N 1
ATOM 1671 C CA . LEU A 1 215 ? -14.003 -1.192 -28.865 1.00 59.16 215 LEU A CA 1
ATOM 1672 C C . LEU A 1 215 ? -13.124 -2.454 -28.769 1.00 59.16 215 LEU A C 1
ATOM 1674 O O . LEU A 1 215 ? -12.898 -2.955 -27.671 1.00 59.16 215 LEU A O 1
ATOM 1678 N N . PHE A 1 216 ? -12.606 -2.955 -29.893 1.00 61.84 216 PHE A N 1
ATOM 1679 C CA . PHE A 1 216 ? -11.756 -4.151 -29.915 1.00 61.84 216 PHE A CA 1
ATOM 1680 C C . PHE A 1 216 ? -10.391 -3.894 -29.271 1.00 61.84 216 PHE A C 1
ATOM 1682 O O . PHE A 1 216 ? -9.907 -4.715 -28.492 1.00 61.84 216 PHE A O 1
ATOM 1689 N N . ASP A 1 217 ? -9.810 -2.726 -29.548 1.00 64.88 217 ASP A N 1
ATOM 1690 C CA . ASP A 1 217 ? -8.552 -2.279 -28.956 1.00 64.88 217 ASP A CA 1
ATOM 1691 C C . ASP A 1 217 ? -8.712 -2.075 -27.432 1.00 64.88 217 ASP A C 1
ATOM 1693 O O . ASP A 1 217 ? -7.795 -2.386 -26.677 1.00 64.88 217 ASP A O 1
ATOM 1697 N N . ASN A 1 218 ? -9.892 -1.652 -26.958 1.00 67.62 218 ASN A N 1
ATOM 1698 C CA . ASN A 1 218 ? -10.201 -1.546 -25.526 1.00 67.62 218 ASN A CA 1
ATOM 1699 C C . ASN A 1 218 ? -10.319 -2.909 -24.834 1.00 67.62 218 ASN A C 1
ATOM 1701 O O . ASN A 1 218 ? -9.795 -3.072 -23.737 1.00 67.62 218 ASN A O 1
ATOM 1705 N N . ILE A 1 219 ? -10.972 -3.893 -25.461 1.00 69.69 219 ILE A N 1
ATOM 1706 C CA . ILE A 1 219 ? -11.086 -5.250 -24.895 1.00 69.69 219 ILE A CA 1
ATOM 1707 C C . ILE A 1 219 ? -9.701 -5.893 -24.781 1.00 69.69 219 ILE A C 1
ATOM 1709 O O . ILE A 1 219 ? -9.377 -6.497 -23.760 1.00 69.69 219 ILE A O 1
ATOM 1713 N N . ARG A 1 220 ? -8.868 -5.739 -25.817 1.00 71.62 220 ARG A N 1
ATOM 1714 C CA . ARG A 1 220 ? -7.490 -6.230 -25.797 1.00 71.62 220 ARG A CA 1
ATOM 1715 C C . ARG A 1 220 ? -6.654 -5.517 -24.733 1.00 71.62 220 ARG A C 1
ATOM 1717 O O . ARG A 1 220 ? -6.017 -6.193 -23.941 1.00 71.62 220 ARG A O 1
ATOM 1724 N N . ALA A 1 221 ? -6.712 -4.187 -24.667 1.00 70.12 221 ALA A N 1
ATOM 1725 C CA . ALA A 1 221 ? -6.000 -3.414 -23.649 1.00 70.12 221 ALA A CA 1
ATOM 1726 C C . ALA A 1 221 ? -6.459 -3.739 -22.215 1.00 70.12 221 ALA A C 1
ATOM 1728 O O . ALA A 1 221 ? -5.658 -3.648 -21.289 1.00 70.12 221 ALA A O 1
ATOM 1729 N N . GLY A 1 222 ? -7.726 -4.131 -22.034 1.00 73.56 222 GLY A N 1
ATOM 1730 C CA . GLY A 1 222 ? -8.243 -4.652 -20.769 1.00 73.56 222 GLY A CA 1
ATOM 1731 C C . GLY A 1 222 ? -7.571 -5.967 -20.379 1.00 73.56 222 GLY A C 1
ATOM 1732 O O . GLY A 1 222 ? -6.984 -6.048 -19.309 1.00 73.56 222 GLY A O 1
ATOM 1733 N N . ARG A 1 223 ? -7.555 -6.959 -21.282 1.00 78.06 223 ARG A N 1
ATOM 1734 C CA . ARG A 1 223 ? -6.878 -8.250 -21.041 1.00 78.06 223 ARG A CA 1
ATOM 1735 C C . ARG A 1 223 ? -5.375 -8.103 -20.828 1.00 78.06 223 ARG A C 1
ATOM 1737 O O . ARG A 1 223 ? -4.823 -8.743 -19.943 1.00 78.06 223 ARG A O 1
ATOM 1744 N N . ASP A 1 224 ? -4.729 -7.263 -21.631 1.00 77.00 224 ASP A N 1
ATOM 1745 C CA . ASP A 1 224 ? -3.302 -6.979 -21.495 1.00 77.00 224 ASP A CA 1
ATOM 1746 C C . ASP A 1 224 ? -3.027 -6.254 -20.165 1.00 77.00 224 ASP A C 1
ATOM 1748 O O . ASP A 1 224 ? -2.011 -6.518 -19.531 1.00 77.00 224 ASP A O 1
ATOM 1752 N N . GLY A 1 225 ? -3.939 -5.385 -19.714 1.00 77.88 225 GLY A N 1
ATOM 1753 C CA . GLY A 1 225 ? -3.875 -4.728 -18.407 1.00 77.88 225 GLY A CA 1
ATOM 1754 C C . GLY A 1 225 ? -4.032 -5.705 -17.241 1.00 77.88 225 GLY A C 1
ATOM 1755 O O . GLY A 1 225 ? -3.222 -5.679 -16.323 1.00 77.88 225 GLY A O 1
ATOM 1756 N N . GLU A 1 226 ? -5.011 -6.610 -17.300 1.00 83.12 226 GLU A N 1
ATOM 1757 C CA . GLU A 1 226 ? -5.183 -7.688 -16.312 1.00 83.12 226 GLU A CA 1
ATOM 1758 C C . GLU A 1 226 ? -3.935 -8.581 -16.236 1.00 83.12 226 GLU A C 1
ATOM 1760 O O . GLU A 1 226 ? -3.418 -8.830 -15.149 1.00 83.12 226 GLU A O 1
ATOM 1765 N N . ALA A 1 227 ? -3.394 -8.989 -17.390 1.00 80.19 227 ALA A N 1
ATOM 1766 C CA . ALA A 1 227 ? -2.165 -9.776 -17.465 1.00 80.19 227 ALA A CA 1
ATOM 1767 C C . ALA A 1 227 ? -0.967 -9.056 -16.832 1.00 80.19 227 ALA A C 1
ATOM 1769 O O . ALA A 1 227 ? -0.158 -9.679 -16.142 1.00 80.19 227 ALA A O 1
ATOM 1770 N N . ARG A 1 228 ? -0.859 -7.738 -17.034 1.00 74.31 228 ARG A N 1
ATOM 1771 C CA . ARG A 1 228 ? 0.223 -6.933 -16.452 1.00 74.31 228 ARG A CA 1
ATOM 1772 C C . ARG A 1 228 ? 0.112 -6.778 -14.950 1.00 74.31 228 ARG A C 1
ATOM 1774 O O . ARG A 1 228 ? 1.133 -6.871 -14.278 1.00 74.31 228 ARG A O 1
ATOM 1781 N N . ALA A 1 229 ? -1.121 -6.659 -14.467 1.00 75.75 229 ALA A N 1
ATOM 1782 C CA . ALA A 1 229 ? -1.473 -6.713 -13.056 1.00 75.75 229 ALA A CA 1
ATOM 1783 C C . ALA A 1 229 ? -1.286 -8.110 -12.435 1.00 75.75 229 ALA A C 1
ATOM 1785 O O . ALA A 1 229 ? -1.669 -8.340 -11.291 1.00 75.75 229 ALA A O 1
ATOM 1786 N N . GLY A 1 230 ? -0.738 -9.077 -13.180 1.00 78.44 230 GLY A N 1
ATOM 1787 C CA . GLY A 1 230 ? -0.478 -10.424 -12.682 1.00 78.44 230 GLY A CA 1
ATOM 1788 C C . GLY A 1 230 ? -1.725 -11.297 -12.550 1.00 78.44 230 GLY A C 1
ATOM 1789 O O . GLY A 1 230 ? -1.676 -12.335 -11.885 1.00 78.44 230 GLY A O 1
ATOM 1790 N N . LEU A 1 231 ? -2.844 -10.901 -13.164 1.00 82.25 231 LEU A N 1
ATOM 1791 C CA . LEU A 1 231 ? -4.050 -11.717 -13.262 1.00 82.25 231 LEU A CA 1
ATOM 1792 C C . LEU A 1 231 ? -4.030 -12.540 -14.551 1.00 82.25 231 LEU A C 1
ATOM 1794 O O . LEU A 1 231 ? -3.549 -12.087 -15.583 1.00 82.25 231 LEU A O 1
ATOM 1798 N N . ASP A 1 232 ? -4.581 -13.752 -14.516 1.00 82.12 232 ASP A N 1
ATOM 1799 C CA . ASP A 1 232 ? -4.804 -14.531 -15.734 1.00 82.12 232 ASP A CA 1
ATOM 1800 C C . ASP A 1 232 ? -6.179 -14.163 -16.325 1.00 82.12 232 ASP A C 1
ATOM 1802 O O . ASP A 1 232 ? -7.204 -14.585 -15.778 1.00 82.12 232 ASP A O 1
ATOM 1806 N N . PRO A 1 233 ? -6.236 -13.413 -17.447 1.00 78.81 233 PRO A N 1
ATOM 1807 C CA . PRO A 1 233 ? -7.494 -12.953 -18.037 1.00 78.81 233 PRO A CA 1
ATOM 1808 C C . PRO A 1 233 ? -8.311 -14.090 -18.672 1.00 78.81 233 PRO A C 1
ATOM 1810 O O . PRO A 1 233 ? -9.410 -13.856 -19.185 1.00 78.81 233 PRO A O 1
ATOM 1813 N N . THR A 1 234 ? -7.769 -15.313 -18.717 1.00 81.38 234 THR A N 1
ATOM 1814 C CA . THR A 1 234 ? -8.444 -16.495 -19.264 1.00 81.38 234 THR A CA 1
ATOM 1815 C C . THR A 1 234 ? -9.206 -17.290 -18.208 1.00 81.38 234 THR A C 1
ATOM 1817 O O . THR A 1 234 ? -10.068 -18.099 -18.564 1.00 81.38 234 THR A O 1
ATOM 1820 N N . LEU A 1 235 ? -8.939 -17.050 -16.920 1.00 81.81 235 LEU A N 1
ATOM 1821 C CA . LEU A 1 235 ? -9.645 -17.730 -15.842 1.00 81.81 235 LEU A CA 1
ATOM 1822 C C . LEU A 1 235 ? -11.094 -17.232 -15.725 1.00 81.81 235 LEU A C 1
ATOM 1824 O O . LEU A 1 235 ? -11.374 -16.043 -15.906 1.00 81.81 235 LEU A O 1
ATOM 1828 N N . PRO A 1 236 ? -12.049 -18.127 -15.409 1.00 85.25 236 PRO A N 1
ATOM 1829 C CA . PRO A 1 236 ? -13.433 -17.731 -15.209 1.00 85.25 236 PRO A CA 1
ATOM 1830 C C . PRO A 1 236 ? -13.560 -16.836 -13.970 1.00 85.25 236 PRO A C 1
ATOM 1832 O O . PRO A 1 236 ? -13.187 -17.225 -12.862 1.00 85.25 236 PRO A O 1
ATOM 1835 N N . LYS A 1 237 ? -14.137 -15.647 -14.158 1.00 92.12 237 LYS A N 1
ATOM 1836 C CA . LYS A 1 237 ? -14.411 -14.691 -13.078 1.00 92.12 237 LYS A CA 1
ATOM 1837 C C . LYS A 1 237 ? -15.670 -15.090 -12.304 1.00 92.12 237 LYS A C 1
ATOM 1839 O O . LYS A 1 237 ? -16.641 -15.585 -12.882 1.00 92.12 237 LYS A O 1
ATOM 1844 N N . ARG A 1 238 ? -15.669 -14.862 -10.988 1.00 93.94 238 ARG A N 1
ATOM 1845 C CA . ARG A 1 238 ? -16.811 -15.151 -10.106 1.00 93.94 238 ARG A CA 1
ATOM 1846 C C . ARG A 1 238 ? -17.692 -13.912 -9.965 1.00 93.94 238 ARG A C 1
ATOM 1848 O O . ARG A 1 238 ? -17.223 -12.869 -9.527 1.00 93.94 238 ARG A O 1
ATOM 1855 N N . ALA A 1 239 ? -18.974 -14.044 -10.296 1.00 94.12 239 ALA A N 1
ATOM 1856 C CA . ALA A 1 239 ? -19.950 -12.983 -10.082 1.00 94.12 239 ALA A CA 1
ATOM 1857 C C . ALA A 1 239 ? -20.339 -12.866 -8.599 1.00 94.12 239 ALA A C 1
ATOM 1859 O O . ALA A 1 239 ? -20.463 -13.873 -7.899 1.00 94.12 239 ALA A O 1
ATOM 1860 N N . VAL A 1 240 ? -20.584 -11.640 -8.147 1.00 95.56 240 VAL A N 1
ATOM 1861 C CA . VAL A 1 240 ? -21.078 -11.306 -6.807 1.00 95.56 240 VAL A CA 1
ATOM 1862 C C . VAL A 1 240 ? -22.357 -10.484 -6.910 1.00 95.56 240 VAL A C 1
ATOM 1864 O O . VAL A 1 240 ? -22.568 -9.757 -7.883 1.00 95.56 240 VAL A O 1
ATOM 1867 N N . TYR A 1 241 ? -23.226 -10.607 -5.909 1.00 95.06 241 TYR A N 1
ATOM 1868 C CA . TYR A 1 241 ? -24.473 -9.854 -5.836 1.00 95.06 241 TYR A CA 1
ATOM 1869 C C . TYR A 1 241 ? -24.433 -8.884 -4.661 1.00 95.06 241 TYR A C 1
ATOM 1871 O O . TYR A 1 241 ? -24.205 -9.293 -3.524 1.00 95.06 241 TYR A O 1
ATOM 1879 N N . VAL A 1 242 ? -24.653 -7.604 -4.943 1.00 95.38 242 VAL A N 1
ATOM 1880 C CA . VAL A 1 242 ? -24.527 -6.511 -3.973 1.00 95.38 242 VAL A CA 1
ATOM 1881 C C . VAL A 1 242 ? -25.403 -5.341 -4.403 1.00 95.38 242 VAL A C 1
ATOM 1883 O O . VAL A 1 242 ? -25.534 -5.065 -5.595 1.00 95.38 242 VAL A O 1
ATOM 1886 N N . ASN A 1 243 ? -26.056 -4.673 -3.448 1.00 91.06 243 ASN A N 1
ATOM 1887 C CA . ASN A 1 243 ? -26.893 -3.492 -3.703 1.00 91.06 243 ASN A CA 1
ATOM 1888 C C . ASN A 1 243 ? -27.937 -3.686 -4.830 1.00 91.06 243 ASN A C 1
ATOM 1890 O O . ASN A 1 243 ? -28.244 -2.762 -5.584 1.00 91.06 243 ASN A O 1
ATOM 1894 N N . GLY A 1 244 ? -28.473 -4.903 -4.981 1.00 91.19 244 GLY A N 1
ATOM 1895 C CA . GLY A 1 244 ? -29.445 -5.232 -6.030 1.00 91.19 244 GLY A CA 1
ATOM 1896 C C . GLY A 1 244 ? -28.852 -5.471 -7.427 1.00 91.19 244 GLY A C 1
ATOM 1897 O O . GLY A 1 244 ? -29.600 -5.563 -8.400 1.00 91.19 244 GLY A O 1
ATOM 1898 N N . ARG A 1 245 ? -27.522 -5.534 -7.561 1.00 94.75 245 ARG A N 1
ATOM 1899 C CA . ARG A 1 245 ? -26.802 -5.631 -8.839 1.00 94.75 245 ARG A CA 1
ATOM 1900 C C . ARG A 1 245 ? -25.840 -6.811 -8.842 1.00 94.75 245 ARG A C 1
ATOM 1902 O O . ARG A 1 245 ? -25.311 -7.206 -7.809 1.00 94.75 245 ARG A O 1
ATOM 1909 N N . THR A 1 246 ? -25.591 -7.349 -10.033 1.00 95.75 246 THR A N 1
ATOM 1910 C CA . THR A 1 246 ? -24.520 -8.331 -10.253 1.00 95.75 246 THR A CA 1
ATOM 1911 C C . THR A 1 246 ? -23.245 -7.599 -10.663 1.00 95.75 246 THR A C 1
ATOM 1913 O O . THR A 1 246 ? -23.270 -6.815 -11.616 1.00 95.75 246 THR A O 1
ATOM 1916 N N . ARG A 1 247 ? -22.144 -7.854 -9.954 1.00 95.94 247 ARG A N 1
ATOM 1917 C CA . ARG A 1 247 ? -20.786 -7.386 -10.271 1.00 95.94 247 ARG A CA 1
ATOM 1918 C C . ARG A 1 247 ? -19.874 -8.573 -10.542 1.00 95.94 247 ARG A C 1
ATOM 1920 O O . ARG A 1 247 ? -20.161 -9.681 -10.100 1.00 95.94 247 ARG A O 1
ATOM 1927 N N . ILE A 1 248 ? -18.819 -8.356 -11.315 1.00 95.19 248 ILE A N 1
ATOM 1928 C CA . ILE A 1 248 ? -17.861 -9.400 -11.684 1.00 95.19 248 ILE A CA 1
ATOM 1929 C C . ILE A 1 248 ? -16.467 -8.807 -11.472 1.00 95.19 248 ILE A C 1
ATOM 1931 O O . ILE A 1 248 ? -15.937 -8.230 -12.419 1.00 95.19 248 ILE A O 1
ATOM 1935 N N . PRO A 1 249 ? -15.912 -8.920 -10.252 1.00 94.12 249 PRO A N 1
ATOM 1936 C CA . PRO A 1 249 ? -14.542 -8.507 -9.990 1.00 94.12 249 PRO A CA 1
ATOM 1937 C C . PRO A 1 249 ? -13.555 -9.310 -10.837 1.00 94.12 249 PRO A C 1
ATOM 1939 O O . PRO A 1 249 ? -13.802 -10.485 -11.145 1.00 94.12 249 PRO A O 1
ATOM 1942 N N . ASP A 1 250 ? -12.411 -8.710 -11.150 1.00 92.31 250 ASP A N 1
ATOM 1943 C CA . ASP A 1 250 ? -11.355 -9.379 -11.915 1.00 92.31 250 ASP A CA 1
ATOM 1944 C C . ASP A 1 250 ? -10.748 -10.581 -11.182 1.00 92.31 250 ASP A C 1
ATOM 1946 O O . ASP A 1 250 ? -10.431 -11.596 -11.810 1.00 92.31 250 ASP A O 1
ATOM 1950 N N . ARG A 1 251 ? -10.647 -10.519 -9.850 1.00 91.06 251 ARG A N 1
ATOM 1951 C CA . ARG A 1 251 ? -10.247 -11.656 -9.011 1.00 91.06 251 ARG A CA 1
ATOM 1952 C C . ARG A 1 251 ? -10.907 -11.600 -7.640 1.00 91.06 251 ARG A C 1
ATOM 1954 O O . ARG A 1 251 ? -11.039 -10.539 -7.038 1.00 91.06 251 ARG A 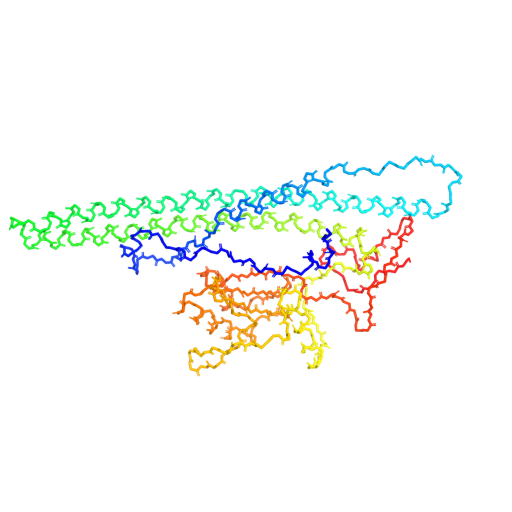O 1
ATOM 1961 N N . ILE A 1 252 ? -11.245 -12.775 -7.111 1.00 91.44 252 ILE A N 1
ATOM 1962 C CA . ILE A 1 252 ? -11.554 -12.946 -5.690 1.00 91.44 252 ILE A CA 1
ATOM 1963 C C . ILE A 1 252 ? -10.676 -14.063 -5.133 1.00 91.44 252 ILE A C 1
ATOM 1965 O O . ILE A 1 252 ? -10.722 -15.196 -5.609 1.00 91.44 252 ILE A O 1
ATOM 1969 N N . ASP A 1 253 ? -9.864 -13.726 -4.140 1.00 87.25 253 ASP A N 1
ATOM 1970 C CA . ASP A 1 253 ? -8.975 -14.631 -3.427 1.00 87.25 253 ASP A CA 1
ATOM 1971 C C . ASP A 1 253 ? -9.574 -14.962 -2.057 1.00 87.25 253 ASP A C 1
ATOM 1973 O O . ASP A 1 253 ? -9.528 -14.160 -1.124 1.00 87.25 253 ASP A O 1
ATOM 1977 N N . ASP A 1 254 ? -10.158 -16.155 -1.941 1.00 87.12 254 ASP A N 1
ATOM 1978 C CA . ASP A 1 254 ? -10.788 -16.619 -0.701 1.00 87.12 254 ASP A CA 1
ATOM 1979 C C . ASP A 1 254 ? -9.772 -16.991 0.390 1.00 87.12 254 ASP A C 1
ATOM 1981 O O . ASP A 1 254 ? -10.123 -16.981 1.569 1.00 87.12 254 ASP A O 1
ATOM 1985 N N . VAL A 1 255 ? -8.521 -17.295 0.020 1.00 82.69 255 VAL A N 1
ATOM 1986 C CA . VAL A 1 255 ? -7.457 -17.634 0.978 1.00 82.69 255 VAL A CA 1
ATOM 1987 C C . VAL A 1 255 ? -6.988 -16.374 1.691 1.00 82.69 255 VAL A C 1
ATOM 1989 O O . VAL A 1 255 ? -6.874 -16.359 2.912 1.00 82.69 255 VAL A O 1
ATOM 1992 N N . ASN A 1 256 ? -6.754 -15.311 0.923 1.00 77.06 256 ASN A N 1
ATOM 1993 C CA . ASN A 1 256 ? -6.249 -14.039 1.435 1.00 77.06 256 ASN A CA 1
ATOM 1994 C C . ASN A 1 256 ? -7.352 -13.021 1.744 1.00 77.06 256 ASN A C 1
ATOM 1996 O O . ASN A 1 256 ? -7.040 -11.905 2.147 1.00 77.06 256 ASN A O 1
ATOM 2000 N N . ARG A 1 257 ? -8.623 -13.391 1.534 1.00 84.50 257 ARG A N 1
ATOM 2001 C CA . ARG A 1 257 ? -9.792 -12.516 1.705 1.00 84.50 257 ARG A CA 1
ATOM 2002 C C . ARG A 1 257 ? -9.611 -11.180 0.978 1.00 84.50 257 ARG A C 1
ATOM 2004 O O . ARG A 1 257 ? -9.757 -10.110 1.560 1.00 84.50 257 ARG A O 1
ATOM 2011 N N . GLN A 1 258 ? -9.291 -11.245 -0.312 1.00 86.75 258 GLN A N 1
ATOM 2012 C CA . GLN A 1 258 ? -9.057 -10.065 -1.147 1.00 86.75 258 GLN A CA 1
ATOM 2013 C C . GLN A 1 258 ? -9.918 -10.104 -2.411 1.00 86.75 258 GLN A C 1
ATOM 2015 O O . GLN A 1 258 ? -9.999 -11.125 -3.093 1.00 86.75 258 GLN A O 1
ATOM 2020 N N . VAL A 1 259 ? -10.547 -8.979 -2.731 1.00 91.31 259 VAL A N 1
ATOM 2021 C CA . VAL A 1 259 ? -11.186 -8.701 -4.019 1.00 91.31 259 VAL A CA 1
ATOM 2022 C C . VAL A 1 259 ? -10.268 -7.763 -4.795 1.00 91.31 259 VAL A C 1
ATOM 2024 O O . VAL A 1 259 ? -9.753 -6.797 -4.233 1.00 91.31 259 VAL A O 1
ATOM 2027 N N . THR A 1 260 ? -10.036 -8.049 -6.072 1.00 92.31 260 THR A N 1
ATOM 2028 C CA . THR A 1 260 ? -9.200 -7.222 -6.943 1.00 92.31 260 THR A CA 1
ATOM 2029 C C . THR A 1 260 ? -9.971 -6.808 -8.181 1.00 92.31 260 THR A C 1
ATOM 2031 O O . THR A 1 260 ? -10.583 -7.651 -8.835 1.00 92.31 260 THR A O 1
ATOM 2034 N N . GLU A 1 261 ? -9.858 -5.528 -8.518 1.00 94.06 261 GLU A N 1
ATOM 2035 C CA . GLU A 1 261 ? -10.339 -4.951 -9.770 1.00 94.06 261 GLU A CA 1
ATOM 2036 C C . GLU A 1 261 ? -9.205 -4.190 -10.464 1.00 94.06 261 GLU A C 1
ATOM 2038 O O . GLU A 1 261 ? -8.434 -3.485 -9.812 1.00 94.06 261 GLU A O 1
ATOM 2043 N N . VAL A 1 262 ? -9.109 -4.309 -11.787 1.00 91.38 262 VAL A N 1
ATOM 2044 C CA . VAL A 1 262 ? -8.070 -3.717 -12.630 1.00 91.38 262 VAL A CA 1
ATOM 2045 C C . VAL A 1 262 ? -8.691 -2.715 -13.598 1.00 91.38 262 VAL A C 1
ATOM 2047 O O . VAL A 1 262 ? -9.579 -3.033 -14.389 1.00 91.38 262 VAL A O 1
ATOM 2050 N N . LYS A 1 263 ? -8.197 -1.473 -13.599 1.00 88.94 263 LYS A N 1
ATOM 2051 C CA . LYS A 1 263 ? -8.644 -0.424 -14.526 1.00 88.94 263 LYS A CA 1
ATOM 2052 C C . LYS A 1 263 ? -7.476 0.167 -15.309 1.00 88.94 263 LYS A C 1
ATOM 2054 O O . LYS A 1 263 ? -6.743 1.026 -14.829 1.00 88.94 263 LYS A O 1
ATOM 2059 N N . ASN A 1 264 ? -7.373 -0.222 -16.579 1.00 83.94 264 ASN A N 1
ATOM 2060 C CA . ASN A 1 264 ? -6.492 0.416 -17.562 1.00 83.94 264 ASN A CA 1
ATOM 2061 C C . ASN A 1 264 ? -7.231 1.532 -18.331 1.00 83.94 264 ASN A C 1
ATOM 2063 O O . ASN A 1 264 ? -7.451 1.451 -19.544 1.00 83.94 264 ASN A O 1
ATOM 2067 N N . THR A 1 265 ? -7.674 2.568 -17.616 1.00 80.06 265 THR A N 1
ATOM 2068 C CA . THR A 1 265 ? -8.415 3.715 -18.176 1.00 80.06 265 THR A CA 1
ATOM 2069 C C . THR A 1 265 ? -7.790 5.048 -17.766 1.00 80.06 265 THR A C 1
ATOM 2071 O O . THR A 1 265 ? -6.976 5.115 -16.852 1.00 80.06 265 THR A O 1
ATOM 2074 N N . ASN A 1 266 ? -8.149 6.139 -18.452 1.00 78.94 266 ASN A N 1
ATOM 2075 C CA . ASN A 1 266 ? -7.666 7.486 -18.102 1.00 78.94 266 ASN A CA 1
ATOM 2076 C C . ASN A 1 266 ? -8.188 7.947 -16.737 1.00 78.94 266 ASN A C 1
ATOM 2078 O O . ASN A 1 266 ? -7.494 8.644 -16.005 1.00 78.94 266 ASN A O 1
ATOM 2082 N N . ASP A 1 267 ? -9.416 7.559 -16.416 1.00 86.12 267 ASP A N 1
ATOM 2083 C CA . ASP A 1 267 ? -10.098 7.892 -15.177 1.00 86.12 267 ASP A CA 1
ATOM 2084 C C . ASP A 1 267 ? -11.031 6.751 -14.754 1.00 86.12 267 ASP A C 1
ATOM 2086 O O . ASP A 1 267 ? -11.317 5.839 -15.543 1.00 86.12 267 ASP A O 1
ATOM 2090 N N . THR A 1 268 ? -11.509 6.799 -13.510 1.00 90.56 268 THR A N 1
ATOM 2091 C CA . THR A 1 268 ? -12.464 5.817 -12.974 1.00 90.56 268 THR A CA 1
ATOM 2092 C C . THR A 1 268 ? -13.923 6.287 -12.992 1.00 90.56 268 THR A C 1
ATOM 2094 O O . THR A 1 268 ? -14.770 5.571 -12.463 1.00 90.56 268 THR A O 1
ATOM 2097 N N . GLN A 1 269 ? -14.281 7.421 -13.620 1.00 89.88 269 GLN A N 1
ATOM 2098 C CA . GLN A 1 269 ? -15.636 8.002 -13.512 1.00 89.88 269 GLN A CA 1
ATOM 2099 C C . GLN A 1 269 ? -16.734 7.026 -13.944 1.00 89.88 269 GLN A C 1
ATOM 2101 O O . GLN A 1 269 ? -17.740 6.860 -13.259 1.00 89.88 269 GLN A O 1
ATOM 2106 N N . ARG A 1 270 ? -16.523 6.320 -15.059 1.00 89.31 270 ARG A N 1
ATOM 2107 C CA . ARG A 1 270 ? -17.494 5.342 -15.585 1.00 89.31 270 ARG A CA 1
ATOM 2108 C C . ARG A 1 270 ? -17.590 4.061 -14.757 1.00 89.31 270 ARG A C 1
ATOM 2110 O O . ARG A 1 270 ? -18.569 3.333 -14.891 1.00 89.31 270 ARG A O 1
ATOM 2117 N N . SER A 1 271 ? -16.585 3.792 -13.930 1.00 92.00 271 SER A N 1
ATOM 2118 C CA . SER A 1 271 ? -16.488 2.578 -13.118 1.00 92.00 271 SER A CA 1
ATOM 2119 C C . SER A 1 271 ? -16.715 2.845 -11.631 1.00 92.00 271 SER A C 1
ATOM 2121 O O . SER A 1 271 ? -16.724 1.898 -10.854 1.00 92.00 271 SER A O 1
ATOM 2123 N N . ALA A 1 272 ? -16.924 4.100 -11.220 1.00 93.00 272 ALA A N 1
ATOM 2124 C CA . ALA A 1 272 ? -17.017 4.483 -9.814 1.00 93.00 272 ALA A CA 1
ATOM 2125 C C . ALA A 1 272 ? -18.100 3.690 -9.064 1.00 93.00 272 ALA A C 1
ATOM 2127 O O . ALA A 1 272 ? -17.826 3.154 -7.996 1.00 93.00 272 ALA A O 1
ATOM 2128 N N . GLN A 1 273 ? -19.287 3.518 -9.662 1.00 94.19 273 GLN A N 1
ATOM 2129 C CA . GLN A 1 273 ? -20.364 2.721 -9.062 1.00 94.19 273 GLN A CA 1
ATOM 2130 C C . GLN A 1 273 ? -20.010 1.233 -8.943 1.00 94.19 273 GLN A C 1
ATOM 2132 O O . GLN A 1 273 ? -20.411 0.593 -7.978 1.00 94.19 273 GLN A O 1
ATOM 2137 N N . GLN A 1 274 ? -19.296 0.669 -9.924 1.00 94.25 274 GLN A N 1
ATOM 2138 C CA . GLN A 1 274 ? -18.836 -0.719 -9.848 1.00 94.25 274 GLN A CA 1
ATOM 2139 C C . GLN A 1 274 ? -17.849 -0.876 -8.686 1.00 94.25 274 GLN A C 1
ATOM 2141 O O . GLN A 1 274 ? -18.035 -1.765 -7.867 1.00 94.25 274 GLN A O 1
ATOM 2146 N N . ILE A 1 275 ? -16.866 0.024 -8.591 1.00 95.75 275 ILE A N 1
ATOM 2147 C CA . ILE A 1 275 ? -15.839 0.006 -7.541 1.00 95.75 275 ILE A CA 1
ATOM 2148 C C . ILE A 1 275 ? -16.479 0.152 -6.152 1.00 95.75 275 ILE A C 1
ATOM 2150 O O . ILE A 1 275 ? -16.102 -0.567 -5.234 1.00 95.75 275 ILE A O 1
ATOM 2154 N N . HIS A 1 276 ? -17.473 1.038 -6.003 1.00 95.12 276 HIS A N 1
ATOM 2155 C CA . HIS A 1 276 ? -18.264 1.173 -4.770 1.00 95.12 276 HIS A CA 1
ATOM 2156 C C . HIS A 1 276 ? -19.001 -0.114 -4.411 1.00 95.12 276 HIS A C 1
ATOM 2158 O O . HIS A 1 276 ? -18.860 -0.607 -3.300 1.00 95.12 276 HIS A O 1
ATOM 2164 N N . ASP A 1 277 ? -19.740 -0.687 -5.362 1.00 96.12 277 ASP A N 1
ATOM 2165 C CA . ASP A 1 277 ? -20.492 -1.922 -5.135 1.00 96.12 277 ASP A CA 1
ATOM 2166 C C . ASP A 1 277 ? -19.557 -3.090 -4.739 1.00 96.12 277 ASP A C 1
ATOM 2168 O O . ASP A 1 277 ? -19.878 -3.879 -3.854 1.00 96.12 277 ASP A O 1
ATOM 2172 N N . GLU A 1 278 ? -18.386 -3.206 -5.366 1.00 96.31 278 GLU A N 1
ATOM 2173 C CA . GLU A 1 278 ? -17.398 -4.247 -5.048 1.00 96.31 278 GLU A CA 1
ATOM 2174 C C . GLU A 1 278 ? -16.732 -4.026 -3.686 1.00 96.31 278 GLU A C 1
ATOM 2176 O O . GLU A 1 278 ? -16.561 -4.989 -2.937 1.00 96.31 278 GLU A O 1
ATOM 2181 N N . ALA A 1 279 ? -16.426 -2.775 -3.327 1.00 92.56 279 ALA A N 1
ATOM 2182 C CA . ALA A 1 279 ? -15.922 -2.421 -2.002 1.00 92.56 279 ALA A CA 1
ATOM 2183 C C . ALA A 1 279 ? -16.955 -2.716 -0.899 1.00 92.56 279 ALA A C 1
ATOM 2185 O O . ALA A 1 279 ? -16.605 -3.292 0.132 1.00 92.56 279 ALA A O 1
ATOM 2186 N N . ASP A 1 280 ? -18.232 -2.395 -1.133 1.00 93.56 280 ASP A N 1
ATOM 2187 C CA . ASP A 1 280 ? -19.334 -2.722 -0.224 1.00 93.56 280 ASP A CA 1
ATOM 2188 C C . ASP A 1 280 ? -19.464 -4.235 -0.035 1.00 93.56 280 ASP A C 1
ATOM 2190 O O . ASP A 1 280 ? -19.593 -4.716 1.094 1.00 93.56 280 ASP A O 1
ATOM 2194 N N . TRP A 1 281 ? -19.411 -5.000 -1.131 1.00 95.44 281 TRP A N 1
ATOM 2195 C CA . TRP A 1 281 ? -19.469 -6.457 -1.060 1.00 95.44 281 TRP A CA 1
ATOM 2196 C C . TRP A 1 281 ? -18.282 -7.019 -0.279 1.00 95.44 281 TRP A C 1
ATOM 2198 O O . TRP A 1 281 ? -18.476 -7.881 0.581 1.00 95.44 281 TRP A O 1
ATOM 2208 N N . ALA A 1 282 ? -17.070 -6.521 -0.544 1.00 91.69 282 ALA A N 1
ATOM 2209 C CA . ALA A 1 282 ? -15.868 -6.950 0.154 1.00 91.69 282 ALA A CA 1
ATOM 2210 C C . ALA A 1 282 ? -16.008 -6.712 1.665 1.00 91.69 282 ALA A C 1
ATOM 2212 O O . ALA A 1 282 ? -15.908 -7.660 2.445 1.00 91.69 282 ALA A O 1
ATOM 2213 N N . ALA A 1 283 ? -16.382 -5.495 2.070 1.00 86.81 283 ALA A N 1
ATOM 2214 C CA . ALA A 1 283 ? -16.585 -5.139 3.471 1.00 86.81 283 ALA A CA 1
ATOM 2215 C C . ALA A 1 283 ? -17.659 -6.006 4.156 1.00 86.81 283 ALA A C 1
ATOM 2217 O O . ALA A 1 283 ? -17.432 -6.524 5.248 1.00 86.81 283 ALA A O 1
ATOM 2218 N N . GLN A 1 284 ? -18.806 -6.230 3.502 1.00 89.19 284 GLN A N 1
ATOM 2219 C CA . GLN A 1 284 ? -19.900 -7.056 4.038 1.00 89.19 284 GLN A CA 1
ATOM 2220 C C . GLN A 1 284 ? -19.506 -8.522 4.258 1.00 89.19 284 GLN A C 1
ATOM 2222 O O . GLN A 1 284 ? -20.107 -9.200 5.090 1.00 89.19 284 GLN A O 1
ATOM 2227 N N . ASN A 1 285 ? -18.518 -9.021 3.513 1.00 88.75 285 ASN A N 1
ATOM 2228 C CA . ASN A 1 285 ? -18.108 -10.425 3.538 1.00 88.75 285 ASN A CA 1
ATOM 2229 C C . ASN A 1 285 ? -16.747 -10.645 4.221 1.00 88.75 285 ASN A C 1
ATOM 2231 O O . ASN A 1 285 ? -16.239 -11.768 4.204 1.00 88.75 285 ASN A O 1
ATOM 2235 N N . GLY A 1 286 ? -16.157 -9.605 4.823 1.00 82.62 286 GLY A N 1
ATOM 2236 C CA . GLY A 1 286 ? -14.857 -9.687 5.495 1.00 82.62 286 GLY A CA 1
ATOM 2237 C C . GLY A 1 286 ? -13.672 -9.833 4.535 1.00 82.62 286 GLY A C 1
ATOM 2238 O O . GLY A 1 286 ? -12.720 -10.543 4.848 1.00 82.62 286 GLY A O 1
ATOM 2239 N N . TYR A 1 287 ? -13.754 -9.215 3.356 1.00 86.62 287 TYR A N 1
ATOM 2240 C CA . TYR A 1 287 ? -12.675 -9.118 2.374 1.00 86.62 287 TYR A CA 1
ATOM 2241 C C . TYR A 1 287 ? -12.142 -7.684 2.315 1.00 86.62 287 TYR A C 1
ATOM 2243 O O . TYR A 1 287 ? -12.870 -6.719 2.545 1.00 86.62 287 TYR A O 1
ATOM 2251 N N . THR A 1 288 ? -10.881 -7.547 1.924 1.00 85.69 288 THR A N 1
ATOM 2252 C CA . THR A 1 288 ? -10.284 -6.277 1.497 1.00 85.69 288 THR A CA 1
ATOM 2253 C C . THR A 1 288 ? -10.536 -6.039 0.008 1.00 85.69 288 THR A C 1
ATOM 2255 O O . THR A 1 288 ? -10.679 -6.993 -0.759 1.00 85.69 288 THR A O 1
ATOM 2258 N N . MET A 1 289 ? -10.585 -4.773 -0.415 1.00 89.31 289 MET A N 1
ATOM 2259 C CA . MET A 1 289 ? -10.722 -4.394 -1.824 1.00 89.31 289 MET A CA 1
ATOM 2260 C C . MET A 1 289 ? -9.444 -3.721 -2.324 1.00 89.31 289 MET A C 1
ATOM 2262 O O . MET A 1 289 ? -8.985 -2.728 -1.759 1.00 89.31 289 MET A O 1
ATOM 2266 N N . THR A 1 290 ? -8.884 -4.241 -3.413 1.00 90.38 290 THR A N 1
ATOM 2267 C CA . THR A 1 290 ? -7.709 -3.689 -4.088 1.00 90.38 290 THR A CA 1
ATOM 2268 C C . THR A 1 290 ? -8.074 -3.256 -5.499 1.00 90.38 290 THR A C 1
ATOM 2270 O O . THR A 1 290 ? -8.530 -4.054 -6.312 1.00 90.38 290 THR A O 1
ATOM 2273 N N . LEU A 1 291 ? -7.843 -1.984 -5.798 1.00 91.94 291 LEU A N 1
ATOM 2274 C CA . LEU A 1 291 ? -8.014 -1.415 -7.124 1.00 91.94 291 LEU A CA 1
ATOM 2275 C C . LEU A 1 291 ? -6.633 -1.202 -7.752 1.00 91.94 291 LEU A C 1
ATOM 2277 O O . LEU A 1 291 ? -5.884 -0.320 -7.335 1.00 91.94 291 LEU A O 1
ATOM 2281 N N . ILE A 1 292 ? -6.305 -1.996 -8.764 1.00 89.25 292 ILE A N 1
ATOM 2282 C CA . ILE A 1 292 ? -5.084 -1.833 -9.553 1.00 89.25 292 ILE A CA 1
ATOM 2283 C C . ILE A 1 292 ? -5.417 -0.928 -10.729 1.00 89.25 292 ILE A C 1
ATOM 2285 O O . ILE A 1 292 ? -6.311 -1.212 -11.525 1.00 89.25 292 ILE A O 1
ATOM 2289 N N . VAL A 1 293 ? -4.719 0.188 -10.844 1.00 85.94 293 VAL A N 1
ATOM 2290 C CA . VAL A 1 293 ? -4.917 1.133 -11.938 1.00 85.94 293 VAL A CA 1
ATOM 2291 C C . VAL A 1 293 ? -3.618 1.377 -12.668 1.00 85.94 293 VAL A C 1
ATOM 2293 O O . VAL A 1 293 ? -2.529 1.203 -12.118 1.00 85.94 293 VAL A O 1
ATOM 2296 N N . ASP A 1 294 ? -3.729 1.841 -13.908 1.00 78.38 294 ASP A N 1
ATOM 2297 C CA . ASP A 1 294 ? -2.560 2.405 -14.558 1.00 78.38 294 ASP A CA 1
ATOM 2298 C C . ASP A 1 294 ? -2.092 3.641 -13.765 1.00 78.38 294 ASP A C 1
ATOM 2300 O O . ASP A 1 294 ? -2.902 4.411 -13.241 1.00 78.38 294 ASP A O 1
ATOM 2304 N N . HIS A 1 295 ? -0.783 3.853 -13.654 1.00 73.62 295 HIS A N 1
ATOM 2305 C CA . HIS A 1 295 ? -0.202 4.984 -12.931 1.00 73.62 295 HIS A CA 1
ATOM 2306 C C . HIS A 1 295 ? -0.792 6.343 -13.352 1.00 73.62 295 HIS A C 1
ATOM 2308 O O . HIS A 1 295 ? -0.909 7.232 -12.506 1.00 73.62 295 HIS A O 1
ATOM 2314 N N . ARG A 1 296 ? -1.256 6.487 -14.604 1.00 73.00 296 ARG A N 1
ATOM 2315 C CA . ARG A 1 296 ? -1.927 7.696 -15.126 1.00 73.00 296 ARG A CA 1
ATOM 2316 C C . ARG A 1 296 ? -3.383 7.880 -14.701 1.00 73.00 296 ARG A C 1
ATOM 2318 O O . ARG A 1 296 ? -3.951 8.949 -14.923 1.00 73.00 296 ARG A O 1
ATOM 2325 N N . THR A 1 297 ? -4.030 6.841 -14.183 1.00 81.44 297 THR A N 1
ATOM 2326 C CA . THR A 1 297 ? -5.475 6.850 -13.957 1.00 81.44 297 THR A CA 1
ATOM 2327 C C . THR A 1 297 ? -5.845 7.855 -12.869 1.00 81.44 297 THR A C 1
ATOM 2329 O O . THR A 1 297 ? -5.411 7.745 -11.717 1.00 81.44 297 THR A O 1
ATOM 2332 N N . GLN A 1 298 ? -6.695 8.819 -13.215 1.00 86.50 298 GLN A N 1
ATOM 2333 C CA . GLN A 1 298 ? -7.272 9.757 -12.258 1.00 86.50 298 GLN A CA 1
ATOM 2334 C C . GLN A 1 298 ? -8.471 9.112 -11.559 1.00 86.50 298 GLN A C 1
ATOM 2336 O O . GLN A 1 298 ? -9.421 8.661 -12.203 1.00 86.50 298 GLN A O 1
ATOM 2341 N N . LEU A 1 299 ? -8.434 9.055 -10.229 1.00 89.69 299 LEU A N 1
ATOM 2342 C CA . LEU A 1 299 ? -9.554 8.516 -9.467 1.00 89.69 299 LEU A CA 1
ATOM 2343 C C . LEU A 1 299 ? -10.697 9.531 -9.474 1.00 89.69 299 LEU A C 1
ATOM 2345 O O . LEU A 1 299 ? -10.498 10.716 -9.205 1.00 89.69 299 LEU A O 1
ATOM 2349 N N . ALA A 1 300 ? -11.903 9.064 -9.785 1.00 93.12 300 ALA A N 1
ATOM 2350 C CA . ALA A 1 300 ? -13.115 9.847 -9.597 1.00 93.12 300 ALA A CA 1
ATOM 2351 C C . ALA A 1 300 ? -13.263 10.242 -8.114 1.00 93.12 300 ALA A C 1
ATOM 2353 O O . ALA A 1 300 ? -12.840 9.462 -7.258 1.00 93.12 300 ALA A O 1
ATOM 2354 N N . PRO A 1 301 ? -13.892 11.389 -7.789 1.00 92.94 301 PRO A N 1
ATOM 2355 C CA . PRO A 1 301 ? -14.038 11.850 -6.405 1.00 92.94 301 PRO A CA 1
ATOM 2356 C C . PRO A 1 301 ? -14.590 10.778 -5.458 1.00 92.94 301 PRO A C 1
ATOM 2358 O O . PRO A 1 301 ? -14.013 10.540 -4.402 1.00 92.94 301 PRO A O 1
ATOM 2361 N N . ASP A 1 302 ? -15.622 10.051 -5.887 1.00 90.38 302 ASP A N 1
ATOM 2362 C CA . ASP A 1 302 ? -16.240 8.987 -5.091 1.00 90.38 302 ASP A CA 1
ATOM 2363 C C . ASP A 1 302 ? -15.297 7.791 -4.881 1.00 90.38 302 ASP A C 1
ATOM 2365 O O . ASP A 1 302 ? -15.310 7.166 -3.824 1.00 90.38 302 ASP A O 1
ATOM 2369 N N . THR A 1 303 ? -14.458 7.461 -5.871 1.00 92.62 303 THR A N 1
ATOM 2370 C CA . THR A 1 303 ? -13.420 6.429 -5.725 1.00 92.62 303 THR A CA 1
ATOM 2371 C C . THR A 1 303 ? -12.318 6.908 -4.784 1.00 92.62 303 THR A C 1
ATOM 2373 O O . THR A 1 303 ? -11.892 6.155 -3.917 1.00 92.62 303 THR A O 1
ATOM 2376 N N . GLN A 1 304 ? -11.880 8.163 -4.914 1.00 91.00 304 GLN A N 1
ATOM 2377 C CA . GLN A 1 304 ? -10.881 8.756 -4.026 1.00 91.00 304 GLN A CA 1
ATOM 2378 C C . GLN A 1 304 ? -11.380 8.797 -2.578 1.00 91.00 304 GLN A C 1
ATOM 2380 O O . GLN A 1 304 ? -10.605 8.555 -1.660 1.00 91.00 304 GLN A O 1
ATOM 2385 N N . GLN A 1 305 ? -12.674 9.041 -2.360 1.00 87.19 305 GLN A N 1
ATOM 2386 C CA . GLN A 1 305 ? -13.268 8.985 -1.030 1.00 87.19 305 GLN A CA 1
ATOM 2387 C C . GLN A 1 305 ? -13.147 7.588 -0.405 1.00 87.19 305 GLN A C 1
ATOM 2389 O O . GLN A 1 305 ? -12.740 7.493 0.747 1.00 87.19 305 GLN A O 1
ATOM 2394 N N . LEU A 1 306 ? -13.414 6.508 -1.152 1.00 87.81 306 LEU A N 1
ATOM 2395 C CA . LEU A 1 306 ? -13.217 5.141 -0.645 1.00 87.81 306 LEU A CA 1
ATOM 2396 C C . LEU A 1 306 ? -11.767 4.868 -0.234 1.00 87.81 306 LEU A C 1
ATOM 2398 O O . LEU A 1 306 ? -11.533 4.175 0.754 1.00 87.81 306 LEU A O 1
ATOM 2402 N N . VAL A 1 307 ? -10.807 5.416 -0.982 1.00 84.81 307 VAL A N 1
ATOM 2403 C CA . VAL A 1 307 ? -9.380 5.327 -0.646 1.00 84.81 307 VAL A CA 1
ATOM 2404 C C . VAL A 1 307 ? -9.086 6.081 0.645 1.00 84.81 307 VAL A C 1
ATOM 2406 O O . VAL A 1 307 ? -8.489 5.521 1.556 1.00 84.81 307 VAL A O 1
ATOM 2409 N N . ASN A 1 308 ? -9.571 7.318 0.765 1.00 78.19 308 ASN A N 1
ATOM 2410 C CA . ASN A 1 308 ? -9.380 8.149 1.957 1.00 78.19 308 ASN A CA 1
ATOM 2411 C C . ASN A 1 308 ? -10.042 7.546 3.213 1.00 78.19 308 ASN A C 1
ATOM 2413 O O . ASN A 1 308 ? -9.607 7.798 4.336 1.00 78.19 308 ASN A O 1
ATOM 2417 N N . GLU A 1 309 ? -11.114 6.774 3.029 1.00 76.81 309 GLU A N 1
ATOM 2418 C CA . GLU A 1 309 ? -11.808 6.024 4.082 1.00 76.81 309 GLU A CA 1
ATOM 2419 C C . GLU A 1 309 ? -11.138 4.675 4.404 1.00 76.81 309 GLU A C 1
ATOM 2421 O O . GLU A 1 309 ? -11.594 3.978 5.309 1.00 76.81 309 GLU A O 1
ATOM 2426 N N . GLY A 1 310 ? -10.089 4.281 3.672 1.00 73.75 310 GLY A N 1
ATOM 2427 C CA . GLY A 1 310 ? -9.402 2.997 3.844 1.00 73.75 310 GLY A CA 1
ATOM 2428 C C . GLY A 1 310 ? -10.195 1.781 3.351 1.00 73.75 310 GLY A C 1
ATOM 2429 O O . GLY A 1 310 ? -9.811 0.647 3.615 1.00 73.75 310 GLY A O 1
ATOM 2430 N N . LYS A 1 311 ? -11.303 1.987 2.627 1.00 82.00 311 LYS A N 1
ATOM 2431 C CA . LYS A 1 311 ? -12.155 0.907 2.094 1.00 82.00 311 LYS A CA 1
ATOM 2432 C C . LYS A 1 311 ? -11.588 0.266 0.830 1.00 82.00 311 LYS A C 1
ATOM 2434 O O . LYS A 1 311 ? -11.933 -0.869 0.515 1.00 82.00 311 LYS A O 1
ATOM 2439 N N . VAL A 1 312 ? -10.762 1.002 0.088 1.00 86.00 312 VAL A N 1
ATOM 2440 C CA . VAL A 1 312 ? -10.103 0.535 -1.137 1.00 86.00 312 VAL A CA 1
ATOM 2441 C C . VAL A 1 312 ? -8.621 0.872 -1.070 1.00 86.00 312 VAL A C 1
ATOM 2443 O O . VAL A 1 312 ? -8.250 2.036 -0.938 1.00 86.00 312 VAL A O 1
ATOM 2446 N N . THR A 1 313 ? -7.768 -0.133 -1.240 1.00 84.88 313 THR A N 1
ATOM 2447 C CA . THR A 1 313 ? -6.332 0.065 -1.459 1.00 84.88 313 THR A CA 1
ATOM 2448 C C . THR A 1 313 ? -6.072 0.245 -2.949 1.00 84.88 313 THR A C 1
ATOM 2450 O O . THR A 1 313 ? -6.496 -0.587 -3.749 1.00 84.88 313 THR A O 1
ATOM 2453 N N . VAL A 1 314 ? -5.363 1.305 -3.341 1.00 85.19 314 VAL A N 1
ATOM 2454 C CA . VAL A 1 314 ? -5.006 1.539 -4.748 1.00 85.19 314 VAL A CA 1
ATOM 2455 C C . VAL A 1 314 ? -3.558 1.158 -5.004 1.00 85.19 314 VAL A C 1
ATOM 2457 O O . VAL A 1 314 ? -2.657 1.668 -4.343 1.00 85.19 314 VAL A O 1
ATOM 2460 N N . ILE A 1 315 ? -3.343 0.310 -6.007 1.00 81.56 315 ILE A N 1
ATOM 2461 C CA . ILE A 1 315 ? -2.019 -0.012 -6.544 1.00 81.56 315 ILE A CA 1
ATOM 2462 C C . ILE A 1 315 ? -1.913 0.635 -7.923 1.00 81.56 315 ILE A C 1
ATOM 2464 O O . ILE A 1 315 ? -2.832 0.543 -8.737 1.00 81.56 315 ILE A O 1
ATOM 2468 N N . ARG A 1 316 ? -0.807 1.332 -8.176 1.00 78.81 316 ARG A N 1
ATOM 2469 C CA . ARG A 1 316 ? -0.550 2.028 -9.440 1.00 78.81 316 ARG A CA 1
ATOM 2470 C C . ARG A 1 316 ? 0.564 1.316 -10.196 1.00 78.81 316 ARG A C 1
ATOM 2472 O O . ARG A 1 316 ? 1.669 1.215 -9.676 1.00 78.81 316 ARG A O 1
ATOM 2479 N N . GLU A 1 317 ? 0.274 0.865 -11.413 1.00 75.31 317 GLU A N 1
ATOM 2480 C CA . GLU A 1 317 ? 1.191 0.063 -12.235 1.00 75.31 317 GLU A CA 1
ATOM 2481 C C . GLU A 1 317 ? 1.304 0.584 -13.680 1.00 75.31 317 GLU A C 1
ATOM 2483 O O . GLU A 1 317 ? 0.529 1.429 -14.135 1.00 75.31 317 GLU A O 1
ATOM 2488 N N . GLU A 1 318 ? 2.276 0.079 -14.443 1.00 73.00 318 GLU A N 1
ATOM 2489 C CA . GLU A 1 318 ? 2.348 0.295 -15.893 1.00 73.00 318 GLU A CA 1
ATOM 2490 C C . GLU A 1 318 ? 1.493 -0.765 -16.619 1.00 73.00 318 GLU A C 1
ATOM 2492 O O . GLU A 1 318 ? 1.983 -1.814 -17.042 1.00 73.00 318 GLU A O 1
ATOM 2497 N N . LEU A 1 319 ? 0.192 -0.499 -16.786 1.00 73.88 319 LEU A N 1
ATOM 2498 C CA . LEU A 1 319 ? -0.757 -1.469 -17.353 1.00 73.88 319 LEU A CA 1
ATOM 2499 C C . LEU A 1 319 ? -0.820 -1.458 -18.890 1.00 73.88 319 LEU A C 1
ATOM 2501 O O . LEU A 1 319 ? -1.695 -2.100 -19.473 1.00 73.88 319 LEU A O 1
ATOM 2505 N N . ASP A 1 320 ? 0.074 -0.746 -19.582 1.00 69.94 320 ASP A N 1
ATOM 2506 C CA . ASP A 1 320 ? 0.147 -0.740 -21.052 1.00 69.94 320 ASP A CA 1
ATOM 2507 C C . ASP A 1 320 ? 1.491 -0.171 -21.560 1.00 69.94 320 ASP A C 1
ATOM 2509 O O . ASP A 1 320 ? 2.131 0.595 -20.855 1.00 69.94 320 ASP A O 1
ATOM 2513 N N . ASP A 1 321 ? 1.948 -0.598 -22.746 1.00 61.97 321 ASP A N 1
ATOM 2514 C CA . ASP A 1 321 ? 3.344 -0.484 -23.231 1.00 61.97 321 ASP A CA 1
ATOM 2515 C C . ASP A 1 321 ? 3.729 0.854 -23.878 1.00 61.97 321 ASP A C 1
ATOM 2517 O O . ASP A 1 321 ? 4.872 1.022 -24.303 1.00 61.97 321 ASP A O 1
ATOM 2521 N N . ASN A 1 322 ? 2.798 1.804 -24.002 1.00 62.34 322 ASN A N 1
ATOM 2522 C CA . ASN A 1 322 ? 3.029 3.108 -24.649 1.00 62.34 322 ASN A CA 1
ATOM 2523 C C . ASN A 1 322 ? 3.452 3.070 -26.134 1.00 62.34 322 ASN A C 1
ATOM 2525 O O . ASN A 1 322 ? 3.938 4.072 -26.669 1.00 62.34 322 ASN A O 1
ATOM 2529 N N . LEU A 1 323 ? 3.277 1.937 -26.817 1.00 62.38 323 LEU A N 1
ATOM 2530 C CA . LEU A 1 323 ? 3.662 1.783 -28.220 1.00 62.38 323 LEU A CA 1
ATOM 2531 C C . LEU A 1 323 ? 2.540 2.227 -29.174 1.00 62.38 323 LEU A C 1
ATOM 2533 O O . LEU A 1 323 ? 1.372 1.874 -28.966 1.00 62.38 323 LEU A O 1
ATOM 2537 N N . PRO A 1 324 ? 2.865 2.951 -30.264 1.00 61.72 324 PRO A N 1
ATOM 2538 C CA . PRO A 1 324 ? 1.930 3.183 -31.356 1.00 61.72 324 PRO A CA 1
ATOM 2539 C C . PRO A 1 324 ? 1.421 1.870 -31.962 1.00 61.72 324 PRO A C 1
ATOM 2541 O O . PRO A 1 324 ? 2.108 0.846 -31.976 1.00 61.72 324 PRO A O 1
ATOM 2544 N N . LYS A 1 325 ? 0.205 1.909 -32.515 1.00 58.28 325 LYS A N 1
ATOM 2545 C CA . LYS A 1 325 ? -0.454 0.736 -33.103 1.00 58.28 325 LYS A CA 1
ATOM 2546 C C . LYS A 1 325 ? 0.443 0.053 -34.144 1.00 58.28 325 LYS A C 1
ATOM 2548 O O . LYS A 1 325 ? 0.829 0.670 -35.131 1.00 58.28 325 LYS A O 1
ATOM 2553 N N . GLY A 1 326 ? 0.716 -1.236 -33.932 1.00 60.44 326 GLY A N 1
ATOM 2554 C CA . GLY A 1 326 ? 1.499 -2.072 -34.849 1.00 60.44 326 GLY A CA 1
ATOM 2555 C C . GLY A 1 326 ? 3.018 -1.976 -34.685 1.00 60.44 326 GLY A C 1
ATOM 2556 O O . GLY A 1 326 ? 3.729 -2.624 -35.446 1.00 60.44 326 GLY A O 1
ATOM 2557 N N . GLN A 1 327 ? 3.519 -1.209 -33.712 1.00 65.12 327 GLN A N 1
ATOM 2558 C CA . GLN A 1 327 ? 4.946 -1.169 -33.393 1.00 65.12 327 GLN A CA 1
ATOM 2559 C C . GLN A 1 327 ? 5.302 -2.185 -32.303 1.00 65.12 327 GLN A C 1
ATOM 2561 O O . GLN A 1 327 ? 4.491 -2.506 -31.437 1.00 65.12 327 GLN A O 1
ATOM 2566 N N . SER A 1 328 ? 6.525 -2.705 -32.374 1.00 66.44 328 SER A N 1
ATOM 2567 C CA . SER A 1 328 ? 7.140 -3.561 -31.356 1.00 66.44 328 SER A CA 1
ATOM 2568 C C . SER A 1 328 ? 8.412 -2.886 -30.849 1.00 66.44 328 SER A C 1
ATOM 2570 O O . SER A 1 328 ? 9.011 -2.122 -31.613 1.00 66.44 328 SER A O 1
ATOM 2572 N N . PRO A 1 329 ? 8.840 -3.151 -29.602 1.00 73.12 329 PRO A N 1
ATOM 2573 C CA . PRO A 1 329 ? 10.112 -2.642 -29.118 1.00 73.12 329 PRO A CA 1
ATOM 2574 C C . PRO A 1 329 ? 11.248 -3.074 -30.048 1.00 73.12 329 PRO A C 1
ATOM 2576 O O . PRO A 1 329 ? 11.329 -4.246 -30.421 1.00 73.12 329 PRO A O 1
ATOM 2579 N N . ALA A 1 330 ? 12.118 -2.135 -30.416 1.00 79.00 330 ALA A N 1
ATOM 2580 C CA . ALA A 1 330 ? 13.274 -2.390 -31.272 1.00 79.00 330 ALA A CA 1
ATOM 2581 C C . ALA A 1 330 ? 14.564 -1.967 -30.551 1.00 79.00 330 ALA A C 1
ATOM 2583 O O . ALA A 1 330 ? 15.015 -0.834 -30.723 1.00 79.00 330 ALA A O 1
ATOM 2584 N N . PRO A 1 331 ? 15.131 -2.838 -29.696 1.00 84.06 331 PRO A N 1
ATOM 2585 C CA . PRO A 1 331 ? 16.368 -2.549 -28.982 1.00 84.06 331 PRO A CA 1
ATOM 2586 C C . PRO A 1 331 ? 17.546 -2.262 -29.917 1.00 84.06 331 PRO A C 1
ATOM 2588 O O . PRO A 1 331 ? 17.713 -2.937 -30.934 1.00 84.06 331 PRO A O 1
ATOM 2591 N N . PHE A 1 332 ? 18.403 -1.316 -29.539 1.00 83.69 332 PHE A N 1
ATOM 2592 C CA . PHE A 1 332 ? 19.665 -1.037 -30.223 1.00 83.69 332 PHE A CA 1
ATOM 2593 C C . PHE A 1 332 ? 20.744 -0.551 -29.248 1.00 83.69 332 PHE A C 1
ATOM 2595 O O . PHE A 1 332 ? 20.456 -0.080 -28.147 1.00 83.69 332 PHE A O 1
ATOM 2602 N N . ILE A 1 333 ? 22.005 -0.656 -29.675 1.00 82.31 333 ILE A N 1
ATOM 2603 C CA . ILE A 1 333 ? 23.149 -0.093 -28.952 1.00 82.31 333 ILE A CA 1
ATOM 2604 C C . ILE A 1 333 ? 23.330 1.356 -29.427 1.00 82.31 333 ILE A C 1
ATOM 2606 O O . ILE A 1 333 ? 23.608 1.563 -30.613 1.00 82.31 333 ILE A O 1
ATOM 2610 N N . PRO A 1 334 ? 23.149 2.360 -28.552 1.00 79.38 334 PRO A N 1
ATOM 2611 C CA . PRO A 1 334 ? 23.243 3.758 -28.946 1.00 79.38 334 PRO A CA 1
ATOM 2612 C C . PRO A 1 334 ? 24.679 4.138 -29.328 1.00 79.38 334 PRO A C 1
ATOM 2614 O O . PRO A 1 334 ? 25.649 3.676 -28.722 1.00 79.38 334 PRO A O 1
ATOM 2617 N N . LYS A 1 335 ? 24.824 5.016 -30.327 1.00 78.31 335 LYS A N 1
ATOM 2618 C CA . LYS A 1 335 ? 26.121 5.614 -30.679 1.00 78.31 335 LYS A CA 1
ATOM 2619 C C . LYS A 1 335 ? 26.587 6.601 -29.595 1.00 78.31 335 LYS A C 1
ATOM 2621 O O . LYS A 1 335 ? 25.749 7.171 -28.894 1.00 78.31 335 LYS A O 1
ATOM 2626 N N . PRO A 1 336 ? 27.900 6.871 -29.464 1.00 70.19 336 PRO A N 1
ATOM 2627 C CA . PRO A 1 336 ? 28.393 7.903 -28.558 1.00 70.19 336 PRO A CA 1
ATOM 2628 C C . PRO A 1 336 ? 27.732 9.255 -28.856 1.00 70.19 336 PRO A C 1
ATOM 2630 O O . PRO A 1 336 ? 27.685 9.687 -30.006 1.00 70.19 336 PRO A O 1
ATOM 2633 N N . GLY A 1 337 ? 27.207 9.915 -27.821 1.00 69.75 337 GLY A N 1
ATOM 2634 C CA . GLY A 1 337 ? 26.476 11.180 -27.965 1.00 69.75 337 GLY A CA 1
ATOM 2635 C C . GLY A 1 337 ? 25.021 11.035 -28.420 1.00 69.75 337 GLY A C 1
ATOM 2636 O O . GLY A 1 337 ? 24.361 12.050 -28.641 1.00 69.75 337 GLY A O 1
ATOM 2637 N N . TRP A 1 338 ? 24.506 9.805 -28.539 1.00 78.50 338 TRP A N 1
ATOM 2638 C CA . TRP A 1 338 ? 23.073 9.580 -28.681 1.00 78.50 338 TRP A CA 1
ATOM 2639 C C . TRP A 1 338 ? 22.336 10.190 -27.488 1.00 78.50 338 TRP A C 1
ATOM 2641 O O . TRP A 1 338 ? 22.731 10.030 -26.333 1.00 78.50 338 TRP A O 1
ATOM 2651 N N . GLY A 1 339 ? 21.246 10.878 -27.789 1.00 69.31 339 GLY A N 1
AT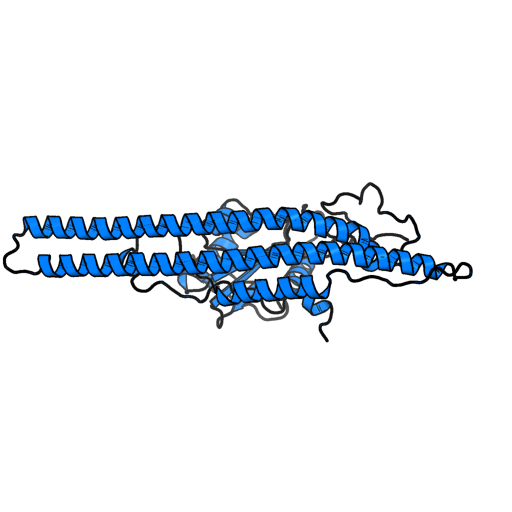OM 2652 C CA . GLY A 1 339 ? 20.303 11.368 -26.805 1.00 69.31 339 GLY A CA 1
ATOM 2653 C C . GLY A 1 339 ? 18.903 11.319 -27.401 1.00 69.31 339 GLY A C 1
ATOM 2654 O O . GLY A 1 339 ? 18.751 11.414 -28.625 1.00 69.31 339 GLY A O 1
ATOM 2655 N N . PRO A 1 340 ? 17.866 11.174 -26.568 1.00 67.94 340 PRO A N 1
ATOM 2656 C CA . PRO A 1 340 ? 16.506 11.222 -27.064 1.00 67.94 340 PRO A CA 1
ATOM 2657 C C . PRO A 1 340 ? 16.224 12.584 -27.725 1.00 67.94 340 PRO A C 1
ATOM 2659 O O . PRO A 1 340 ? 16.796 13.604 -27.323 1.00 67.94 340 PRO A O 1
ATOM 2662 N N . PRO A 1 341 ? 15.328 12.638 -28.730 1.00 66.75 341 PRO A N 1
ATOM 2663 C CA . PRO A 1 341 ? 14.847 13.903 -29.276 1.00 66.75 341 PRO A CA 1
ATOM 2664 C C . PRO A 1 341 ? 14.394 14.840 -28.152 1.00 66.75 341 PRO A C 1
ATOM 2666 O O . PRO A 1 341 ? 13.857 14.371 -27.155 1.00 66.75 341 PRO A O 1
ATOM 2669 N N . ARG A 1 342 ? 14.515 16.165 -28.316 1.00 63.12 342 ARG A N 1
ATOM 2670 C CA . ARG A 1 342 ? 14.056 17.139 -27.296 1.00 63.12 342 ARG A CA 1
ATOM 2671 C C . ARG A 1 342 ? 12.576 16.994 -26.921 1.00 63.12 342 ARG A C 1
ATOM 2673 O O . ARG A 1 342 ? 12.174 17.390 -25.837 1.00 63.12 342 ARG A O 1
ATOM 2680 N N . THR A 1 343 ? 11.754 16.445 -27.812 1.00 56.53 343 THR A N 1
ATOM 2681 C CA . THR A 1 343 ? 10.345 16.127 -27.528 1.00 56.53 343 THR A CA 1
ATOM 2682 C C . THR A 1 343 ? 10.184 14.936 -26.586 1.00 56.53 343 THR A C 1
ATOM 2684 O O . THR A 1 343 ? 9.110 14.758 -26.027 1.00 56.53 343 THR A O 1
ATOM 2687 N N . ASN A 1 344 ? 11.247 14.143 -26.424 1.00 59.28 344 ASN A N 1
ATOM 2688 C CA . ASN A 1 344 ? 11.293 12.902 -25.663 1.00 59.28 344 ASN A CA 1
ATOM 2689 C C . ASN A 1 344 ? 12.232 12.959 -24.439 1.00 59.28 344 ASN A C 1
ATOM 2691 O O . ASN A 1 344 ? 12.465 11.944 -23.785 1.00 59.28 344 ASN A O 1
ATOM 2695 N N . THR A 1 345 ? 12.785 14.140 -24.133 1.00 55.12 345 THR A N 1
ATOM 2696 C CA . THR A 1 345 ? 13.583 14.406 -22.921 1.00 55.12 345 THR A CA 1
ATOM 2697 C C . THR A 1 345 ? 12.712 14.765 -21.716 1.00 55.12 345 THR A C 1
ATOM 2699 O O . THR A 1 345 ? 13.246 15.157 -20.684 1.00 55.12 345 THR A O 1
ATOM 2702 N N . ASP A 1 346 ? 11.380 14.724 -21.846 1.00 54.59 346 ASP A N 1
ATOM 2703 C CA . ASP A 1 346 ? 10.480 15.016 -20.732 1.00 54.59 346 ASP A CA 1
ATOM 2704 C C . ASP A 1 346 ? 10.521 13.845 -19.737 1.00 54.59 346 ASP A C 1
ATOM 2706 O O . ASP A 1 346 ? 10.090 12.748 -20.103 1.00 54.59 346 ASP A O 1
ATOM 2710 N N . PRO A 1 347 ? 10.989 14.049 -18.492 1.00 47.91 347 PRO A N 1
ATOM 2711 C CA . PRO A 1 347 ? 11.025 13.000 -17.469 1.00 47.91 347 PRO A CA 1
ATOM 2712 C C . PRO A 1 347 ? 9.627 12.494 -17.073 1.00 47.91 347 PRO A C 1
ATOM 2714 O O . PRO A 1 347 ? 9.503 11.543 -16.311 1.00 47.91 347 PRO A O 1
ATOM 2717 N N . ARG A 1 348 ? 8.555 13.121 -17.577 1.00 47.22 348 ARG A N 1
ATOM 2718 C CA . ARG A 1 348 ? 7.161 12.697 -17.393 1.00 47.22 348 ARG A CA 1
ATOM 2719 C C . ARG A 1 348 ? 6.685 11.695 -18.454 1.00 47.22 348 ARG A C 1
ATOM 2721 O O . ARG A 1 348 ? 5.495 11.381 -18.467 1.00 47.22 348 ARG A O 1
ATOM 2728 N N . GLY A 1 349 ? 7.575 11.201 -19.320 1.00 52.25 349 GLY A N 1
ATOM 2729 C CA . GLY A 1 349 ? 7.315 10.147 -20.306 1.00 52.25 349 GLY A CA 1
ATOM 2730 C C . GLY A 1 349 ? 7.102 10.647 -21.738 1.00 52.25 349 GLY A C 1
ATOM 2731 O O . GLY A 1 349 ? 6.761 11.803 -21.987 1.00 52.25 349 GLY A O 1
ATOM 2732 N N . SER A 1 350 ? 7.331 9.769 -22.719 1.00 54.50 350 SER A N 1
ATOM 2733 C CA . SER A 1 350 ? 7.252 10.093 -24.156 1.00 54.50 350 SER A CA 1
ATOM 2734 C C . SER A 1 350 ? 6.721 8.919 -24.973 1.00 54.50 350 SER A C 1
ATOM 2736 O O . SER A 1 350 ? 6.994 7.767 -24.653 1.00 54.50 350 SER A O 1
ATOM 2738 N N . THR A 1 351 ? 5.942 9.182 -26.023 1.00 58.31 351 THR A N 1
ATOM 2739 C CA . THR A 1 351 ? 5.377 8.132 -26.891 1.00 58.31 351 THR A CA 1
ATOM 2740 C C . THR A 1 351 ? 6.316 7.785 -28.043 1.00 58.31 351 THR A C 1
ATOM 2742 O O . THR A 1 351 ? 6.865 8.689 -28.674 1.00 58.31 351 THR A O 1
ATOM 2745 N N . GLY A 1 352 ? 6.418 6.499 -28.390 1.00 64.81 352 GLY A N 1
ATOM 2746 C CA . GLY A 1 352 ? 7.129 6.029 -29.583 1.00 64.81 352 GLY A CA 1
ATOM 2747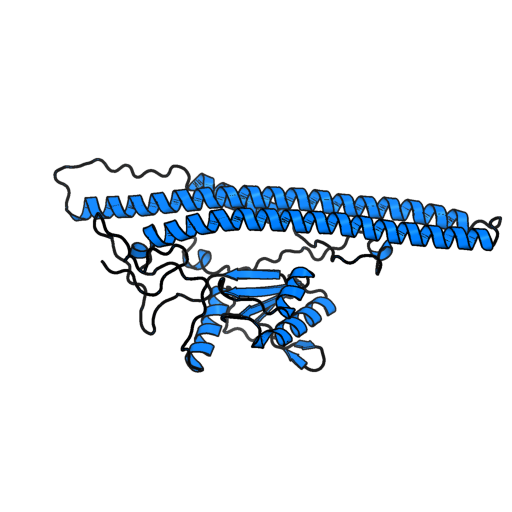 C C . GLY A 1 352 ? 8.247 5.031 -29.293 1.00 64.81 352 GLY A C 1
ATOM 2748 O O . GLY A 1 352 ? 8.419 4.570 -28.165 1.00 64.81 352 GLY A O 1
ATOM 2749 N N . VAL A 1 353 ? 9.003 4.703 -30.340 1.00 72.12 353 VAL A N 1
ATOM 2750 C CA . VAL A 1 353 ? 10.195 3.852 -30.263 1.00 72.12 353 VAL A CA 1
ATOM 2751 C C . VAL A 1 353 ? 11.454 4.716 -30.391 1.00 72.12 353 VAL A C 1
ATOM 2753 O O . VAL A 1 353 ? 11.485 5.612 -31.241 1.00 72.12 353 VAL A O 1
ATOM 2756 N N . PRO A 1 354 ? 12.481 4.501 -29.553 1.00 75.25 354 PRO A N 1
ATOM 2757 C CA . PRO A 1 354 ? 13.773 5.140 -29.739 1.00 75.25 354 PRO A CA 1
ATOM 2758 C C . PRO A 1 354 ? 14.381 4.677 -31.067 1.00 75.25 354 PRO A C 1
ATOM 2760 O O . PRO A 1 354 ? 14.167 3.544 -31.499 1.00 75.25 354 PRO A O 1
ATOM 2763 N N . VAL A 1 355 ? 15.120 5.571 -31.723 1.00 77.69 355 VAL A N 1
ATOM 2764 C CA . VAL A 1 355 ? 15.754 5.318 -33.025 1.00 77.69 355 VAL A CA 1
ATOM 2765 C C . VAL A 1 355 ? 17.284 5.409 -32.911 1.00 77.69 355 VAL A C 1
ATOM 2767 O O . VAL A 1 355 ? 17.747 6.248 -32.129 1.00 77.69 355 VAL A O 1
ATOM 2770 N N . PRO A 1 356 ? 18.044 4.568 -33.645 1.00 75.00 356 PRO A N 1
ATOM 2771 C CA . PRO A 1 356 ? 19.512 4.542 -33.624 1.00 75.00 356 PRO A CA 1
ATOM 2772 C C . PRO A 1 356 ? 20.222 5.856 -33.946 1.00 75.00 356 PRO A C 1
ATOM 2774 O O . PRO A 1 356 ? 19.721 6.607 -34.816 1.00 75.00 356 PRO A O 1
#

Sequence (356 aa):
MTSLQYSLHPTRLCNGGIGDLPDRWYLIEGRHKKAWADCDTGKIEQASQMFGKFSTDFKNVQLKCPNNPDEPEDVPMIRAAAGSLLTALDDVSAFSDYLSKACHEVADKSNIERETIKTVLFYCELTVNTWKITRSAPTVKWFVKKLIDAYIEELQNRAGRDVDTLLTELDGFVDGAIQQTGGSMAGATGDVQLYLAPLLGRYARQGYPTSGRNLFDNIRAGRDGEARAGLDPTLPKRAVYVNGRTRIPDRIDDVNRQVTEVKNTNDTQRSAQQIHDEADWAAQNGYTMTLIVDHRTQLAPDTQQLVNEGKVTVIREELDDNLPKGQSPAPFIPKPGWGPPRTNTDPRGSTGVPVP